Protein AF-D8M9J9-F1 (afdb_monomer_lite)

Secondary structure (DSSP, 8-state):
-----THHHHHHHHHHHHHHHHHHHHHHHHHHHHHHHHHHHS----------HHHHHHHHHHHHHHHHHHHHHHHHTPPPHHHHHHTTS--SSS-TTTHHHHHHHHHHHHHHHHHHHHHTPPPHHHHHHTTSS---S-TTTHHHHHHHHHHHHHHHHHHHHHTPPPHHHHHHTTSS--TTS-TTTHHHHHHHHHHHHHHHHHHHHHTPPPHHHHHHTTS---TTS-TTTHHHHHHHHHHHHHHHHHT-

Organism: Blastocystis hominis (NCBI:txid12968)

Structure (mmCIF, N/CA/C/O backbone):
data_AF-D8M9J9-F1
#
_entry.id   AF-D8M9J9-F1
#
loop_
_atom_site.group_PDB
_atom_site.id
_atom_site.type_symbol
_atom_site.label_atom_id
_atom_site.label_alt_id
_atom_site.label_comp_id
_atom_site.label_asym_id
_atom_site.label_entity_id
_atom_site.label_seq_id
_atom_site.pdbx_PDB_ins_code
_atom_site.Cartn_x
_atom_site.Cartn_y
_atom_site.Cartn_z
_atom_site.occupancy
_atom_site.B_iso_or_equiv
_atom_site.auth_seq_id
_atom_site.auth_comp_id
_atom_site.auth_asym_id
_atom_site.auth_atom_id
_atom_site.pdbx_PDB_model_num
ATOM 1 N N . MET A 1 1 ? 9.028 -85.905 39.771 1.00 36.47 1 MET A N 1
ATOM 2 C CA . MET A 1 1 ? 9.404 -85.020 38.663 1.00 36.47 1 MET A CA 1
ATOM 3 C C . MET A 1 1 ? 8.380 -83.889 38.509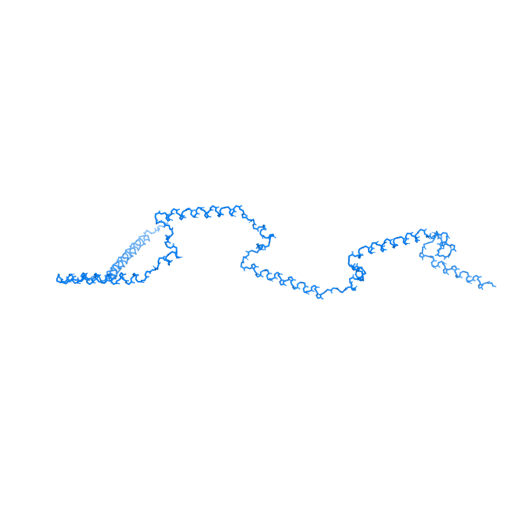 1.00 36.47 1 MET A C 1
ATOM 5 O O . MET A 1 1 ? 7.571 -83.942 37.601 1.00 36.47 1 MET A O 1
ATOM 9 N N . ASP A 1 2 ? 8.238 -82.842 39.316 1.00 43.06 2 ASP A N 1
ATOM 10 C CA . ASP A 1 2 ? 8.645 -82.482 40.672 1.00 43.06 2 ASP A CA 1
ATOM 11 C C . ASP A 1 2 ? 7.740 -81.316 41.102 1.00 43.06 2 ASP A C 1
ATOM 13 O O . ASP A 1 2 ? 7.752 -80.242 40.514 1.00 43.06 2 ASP A O 1
ATOM 17 N N . LEU A 1 3 ? 6.881 -81.575 42.088 1.00 43.88 3 LEU A N 1
ATOM 18 C CA . LEU A 1 3 ? 6.697 -80.783 43.311 1.00 43.88 3 LEU A CA 1
ATOM 19 C C . LEU A 1 3 ? 7.134 -79.297 43.271 1.00 43.88 3 LEU A C 1
ATOM 21 O O . LEU A 1 3 ? 8.091 -78.905 43.941 1.00 43.88 3 LEU A O 1
ATOM 25 N N . ILE A 1 4 ? 6.357 -78.427 42.614 1.00 45.34 4 ILE A N 1
ATOM 26 C CA . ILE A 1 4 ? 6.370 -76.991 42.938 1.00 45.34 4 ILE A CA 1
ATOM 27 C C . ILE A 1 4 ? 5.601 -76.808 44.250 1.00 45.34 4 ILE A C 1
ATOM 29 O O . ILE A 1 4 ? 4.387 -76.982 44.344 1.00 45.34 4 ILE A O 1
ATOM 33 N N . SER A 1 5 ? 6.369 -76.526 45.297 1.00 47.41 5 SER A N 1
ATOM 34 C CA . SER A 1 5 ? 5.946 -76.471 46.692 1.00 47.41 5 SER A CA 1
ATOM 35 C C . SER A 1 5 ? 4.876 -75.391 46.962 1.00 47.41 5 SER A C 1
ATOM 37 O O . SER A 1 5 ? 5.138 -74.211 46.730 1.00 47.41 5 SER A O 1
ATOM 39 N N . PRO A 1 6 ? 3.729 -75.717 47.595 1.00 52.16 6 PRO A N 1
ATOM 40 C CA . PRO A 1 6 ? 2.675 -74.753 47.956 1.00 52.16 6 PRO A CA 1
ATOM 41 C C . PRO A 1 6 ? 3.036 -73.818 49.132 1.00 52.16 6 PRO A C 1
ATOM 43 O O . PRO A 1 6 ? 2.177 -73.121 49.676 1.00 52.16 6 PRO A O 1
ATOM 46 N N . LYS A 1 7 ? 4.309 -73.779 49.550 1.00 51.69 7 LYS A N 1
ATOM 47 C CA . LYS A 1 7 ? 4.774 -72.963 50.683 1.00 51.69 7 LYS A CA 1
ATOM 48 C C . LYS A 1 7 ? 5.035 -71.494 50.325 1.00 51.69 7 LYS A C 1
ATOM 50 O O . LYS A 1 7 ? 5.070 -70.677 51.236 1.00 51.69 7 LYS A O 1
ATOM 55 N N . LEU A 1 8 ? 5.151 -71.139 49.040 1.00 49.62 8 LEU A N 1
ATOM 56 C CA . LEU A 1 8 ? 5.504 -69.770 48.624 1.00 49.62 8 LEU A CA 1
ATOM 57 C C . LEU A 1 8 ? 4.298 -68.839 48.381 1.00 49.62 8 LEU A C 1
ATOM 59 O O . LEU A 1 8 ? 4.449 -67.620 48.384 1.00 49.62 8 LEU A O 1
ATOM 63 N N . VAL A 1 9 ? 3.087 -69.386 48.214 1.00 53.12 9 VAL A N 1
ATOM 64 C CA . VAL A 1 9 ? 1.855 -68.583 48.047 1.00 53.12 9 VAL A CA 1
ATOM 65 C C . VAL A 1 9 ? 1.237 -68.221 49.403 1.00 53.12 9 VAL A C 1
ATOM 67 O O . VAL A 1 9 ? 0.720 -67.120 49.574 1.00 53.12 9 VAL A O 1
ATOM 70 N N . ARG A 1 10 ? 1.350 -69.104 50.408 1.00 50.38 10 ARG A N 1
ATOM 71 C CA . ARG A 1 10 ? 0.837 -68.832 51.763 1.00 50.38 10 ARG A CA 1
ATOM 72 C C . ARG A 1 10 ? 1.623 -67.743 52.489 1.00 50.38 10 ARG A C 1
ATOM 74 O O . ARG A 1 10 ? 0.995 -66.917 53.138 1.00 50.38 10 ARG A O 1
ATOM 81 N N . THR A 1 11 ? 2.951 -67.700 52.348 1.00 54.16 11 THR A N 1
ATOM 82 C CA . THR A 1 11 ? 3.775 -66.659 52.986 1.00 54.16 11 THR A CA 1
ATOM 83 C C . THR A 1 11 ? 3.512 -65.280 52.390 1.00 54.16 11 THR A C 1
ATOM 85 O O . THR A 1 11 ? 3.373 -64.326 53.148 1.00 54.16 11 THR A O 1
ATOM 88 N N . ASN A 1 12 ? 3.346 -65.176 51.065 1.00 51.78 12 ASN A N 1
ATOM 89 C CA . ASN A 1 12 ? 2.977 -63.924 50.402 1.00 51.78 12 ASN A CA 1
ATOM 90 C C . ASN A 1 12 ? 1.571 -63.453 50.793 1.00 51.78 12 ASN A C 1
ATOM 92 O O . ASN A 1 12 ? 1.395 -62.276 51.079 1.00 51.78 12 ASN A O 1
ATOM 96 N N . LEU A 1 13 ? 0.583 -64.350 50.901 1.00 52.44 13 LEU A N 1
ATOM 97 C CA . LEU A 1 13 ? -0.773 -63.968 51.312 1.00 52.44 13 LEU A CA 1
ATOM 98 C C . LEU A 1 13 ? -0.837 -63.512 52.782 1.00 52.44 13 LEU A C 1
ATOM 100 O O . LEU A 1 13 ? -1.541 -62.551 53.082 1.00 52.44 13 LEU A O 1
ATOM 104 N N . THR A 1 14 ? -0.053 -64.123 53.684 1.00 57.28 14 THR A N 1
ATOM 105 C CA . THR A 1 14 ? 0.088 -63.644 55.075 1.00 57.28 14 THR A CA 1
ATOM 106 C C . THR A 1 14 ? 0.884 -62.341 55.182 1.00 57.28 14 THR A C 1
ATOM 108 O O . THR A 1 14 ? 0.612 -61.523 56.058 1.00 57.28 14 THR A O 1
ATOM 111 N N . PHE A 1 15 ? 1.852 -62.109 54.286 1.00 57.84 15 PHE A N 1
ATOM 112 C CA . PHE A 1 15 ? 2.601 -60.848 54.234 1.00 57.84 15 PHE A CA 1
ATOM 113 C C . PHE A 1 15 ? 1.724 -59.709 53.709 1.00 57.84 15 PHE A C 1
ATOM 115 O O . PHE A 1 15 ? 1.723 -58.620 54.276 1.00 57.84 15 PHE A O 1
ATOM 122 N N . ILE A 1 16 ? 0.916 -59.982 52.680 1.00 60.56 16 ILE A N 1
ATOM 123 C CA . ILE A 1 16 ? -0.070 -59.048 52.131 1.00 60.56 16 ILE A CA 1
ATOM 124 C C . ILE A 1 16 ? -1.155 -58.755 53.175 1.00 60.56 16 ILE A C 1
ATOM 126 O O . ILE A 1 16 ? -1.497 -57.592 53.368 1.00 60.56 16 ILE A O 1
ATOM 130 N N . SER A 1 17 ? -1.645 -59.755 53.919 1.00 64.75 17 SER A N 1
ATOM 131 C CA . SER A 1 17 ? -2.638 -59.524 54.978 1.00 64.75 17 SER A CA 1
ATOM 132 C C . SER A 1 17 ? -2.069 -58.737 56.160 1.00 64.75 17 SER A C 1
ATOM 134 O O . SER A 1 17 ? -2.749 -57.866 56.693 1.00 64.75 17 SER A O 1
ATOM 136 N N . SER A 1 18 ? -0.820 -59.003 56.562 1.00 67.56 18 SER A N 1
ATOM 137 C CA . SER A 1 18 ? -0.148 -58.253 57.632 1.00 67.56 18 SER A CA 1
ATOM 138 C C . SER A 1 18 ? 0.206 -56.829 57.201 1.00 67.56 18 SER A C 1
ATOM 140 O O . SER A 1 18 ? 0.118 -55.909 58.010 1.00 67.56 18 SER A O 1
ATOM 142 N N . SER A 1 19 ? 0.582 -56.630 55.935 1.00 71.00 19 SER A N 1
ATOM 143 C CA . SER A 1 19 ? 0.838 -55.309 55.353 1.00 71.00 19 SER A CA 1
ATOM 144 C C . SER A 1 19 ? -0.451 -54.497 55.238 1.00 71.00 19 SER A C 1
ATOM 146 O O . SER A 1 19 ? -0.468 -53.337 55.635 1.00 71.00 19 SER A O 1
ATOM 148 N N . LEU A 1 20 ? -1.556 -55.117 54.811 1.00 72.50 20 LEU A N 1
ATOM 149 C CA . LEU A 1 20 ? -2.877 -54.487 54.804 1.00 72.50 20 LEU A CA 1
ATOM 150 C C . LEU A 1 20 ? -3.331 -54.120 56.218 1.00 72.50 20 LEU A C 1
ATOM 152 O O . LEU A 1 20 ? -3.768 -52.996 56.425 1.00 72.50 20 LEU A O 1
ATOM 156 N N . LEU A 1 21 ? -3.167 -55.005 57.207 1.00 74.06 21 LEU A N 1
ATOM 157 C CA . LEU A 1 21 ? -3.461 -54.694 58.612 1.00 74.06 21 LEU A CA 1
ATOM 158 C C . LEU A 1 21 ? -2.610 -53.536 59.144 1.00 74.06 21 LEU A C 1
ATOM 160 O O . LEU A 1 21 ? -3.130 -52.682 59.855 1.00 74.06 21 LEU A O 1
ATOM 164 N N . PHE A 1 22 ? -1.330 -53.469 58.774 1.00 77.06 22 PHE A N 1
ATOM 165 C CA . PHE A 1 22 ? -0.460 -52.355 59.147 1.00 77.06 22 PHE A CA 1
ATOM 166 C C . PHE A 1 22 ? -0.879 -51.047 58.470 1.00 77.06 22 PHE A C 1
ATOM 168 O O . PHE A 1 22 ? -0.893 -50.010 59.120 1.00 77.06 22 PHE A O 1
ATOM 175 N N . ILE A 1 23 ? -1.281 -51.088 57.197 1.00 76.44 23 ILE A N 1
ATOM 176 C CA . ILE A 1 23 ? -1.813 -49.929 56.468 1.00 76.44 23 ILE A CA 1
ATOM 177 C C . ILE A 1 23 ? -3.135 -49.467 57.085 1.00 76.44 23 ILE A C 1
ATOM 179 O O . ILE A 1 23 ? -3.303 -48.273 57.301 1.00 76.44 23 ILE A O 1
ATOM 183 N N . PHE A 1 24 ? -4.036 -50.385 57.442 1.00 78.44 24 PHE A N 1
ATOM 184 C CA . PHE A 1 24 ? -5.275 -50.068 58.156 1.00 78.44 24 PHE A CA 1
ATOM 185 C C . PHE A 1 24 ? -5.001 -49.477 59.538 1.00 78.44 24 PHE A C 1
ATOM 187 O O . PHE A 1 24 ? -5.639 -48.500 59.916 1.00 78.44 24 PHE A O 1
ATOM 194 N N . TYR A 1 25 ? -4.027 -50.013 60.273 1.00 77.94 25 TYR A N 1
ATOM 195 C CA . TYR A 1 25 ? -3.612 -49.454 61.556 1.00 77.94 25 TYR A CA 1
ATOM 196 C C . TYR A 1 25 ? -2.998 -48.061 61.382 1.00 77.94 25 TYR A C 1
ATOM 198 O O . TYR A 1 25 ? -3.325 -47.147 62.135 1.00 77.94 25 TYR A O 1
ATOM 206 N N . LEU A 1 26 ? -2.163 -47.855 60.360 1.00 79.31 26 LEU A N 1
ATOM 207 C CA . LEU A 1 26 ? -1.570 -46.557 60.047 1.00 79.31 26 LEU A CA 1
ATOM 208 C C . LEU A 1 26 ? -2.645 -45.541 59.638 1.00 79.31 26 LEU A C 1
ATOM 210 O O . LEU A 1 26 ? -2.643 -44.436 60.167 1.00 79.31 26 LEU A O 1
ATOM 214 N N . LEU A 1 27 ? -3.592 -45.925 58.778 1.00 77.00 27 LEU A N 1
ATOM 215 C CA . LEU A 1 27 ? -4.757 -45.121 58.388 1.00 77.00 27 LEU A CA 1
ATOM 216 C C . LEU A 1 27 ? -5.610 -44.760 59.599 1.00 77.00 27 LEU A C 1
ATOM 218 O O . LEU A 1 27 ? -5.916 -43.592 59.789 1.00 77.00 27 LEU A O 1
ATOM 222 N N . TYR A 1 28 ? -5.905 -45.727 60.467 1.00 79.25 28 TYR A N 1
ATOM 223 C CA . TYR A 1 28 ? -6.643 -45.486 61.703 1.00 79.25 28 TYR A CA 1
ATOM 224 C C . TYR A 1 28 ? -5.895 -44.525 62.634 1.00 79.25 28 TYR A C 1
ATOM 226 O O . TYR A 1 28 ? -6.486 -43.625 63.223 1.00 79.25 28 TYR A O 1
ATOM 234 N N . THR A 1 29 ? -4.573 -44.664 62.739 1.00 80.69 29 THR A N 1
ATOM 235 C CA . THR A 1 29 ? -3.744 -43.777 63.568 1.00 80.69 29 THR A CA 1
ATOM 236 C C . THR A 1 29 ? -3.651 -42.371 62.968 1.00 80.69 29 THR A C 1
ATOM 238 O O . THR A 1 29 ? -3.596 -41.385 63.704 1.00 80.69 29 THR A O 1
ATOM 241 N N . VAL A 1 30 ? -3.635 -42.260 61.638 1.00 78.88 30 VAL A N 1
ATOM 242 C CA . VAL A 1 30 ? -3.676 -40.982 60.922 1.00 78.88 30 VAL A CA 1
ATOM 243 C C . VAL A 1 30 ? -5.044 -40.333 61.084 1.00 78.88 30 VAL A C 1
ATOM 245 O O . VAL A 1 30 ? -5.078 -39.168 61.453 1.00 78.88 30 VAL A O 1
ATOM 248 N N . GLU A 1 31 ? -6.150 -41.062 60.937 1.00 79.31 31 GLU A N 1
ATOM 249 C CA . GLU A 1 31 ? -7.495 -40.542 61.214 1.00 79.31 31 GLU A CA 1
ATOM 250 C C . GLU A 1 31 ? -7.641 -40.084 62.663 1.00 79.31 31 GLU A C 1
ATOM 252 O O . GLU A 1 31 ? -8.130 -38.989 62.909 1.00 79.31 31 GLU A O 1
ATOM 257 N N . GLN A 1 32 ? -7.133 -40.851 63.630 1.00 80.19 32 GLN A N 1
ATOM 258 C CA . GLN A 1 32 ? -7.097 -40.448 65.039 1.00 80.19 32 GLN A CA 1
ATOM 259 C C . GLN A 1 32 ? -6.326 -39.133 65.238 1.00 80.19 32 GLN A C 1
ATOM 261 O O . GLN A 1 32 ? -6.735 -38.273 66.019 1.00 80.19 32 GLN A O 1
ATOM 266 N N . ARG A 1 33 ? -5.208 -38.944 64.525 1.00 80.06 33 ARG A N 1
ATOM 267 C CA . ARG A 1 33 ? -4.412 -37.706 64.581 1.00 80.06 33 ARG A CA 1
ATOM 268 C C . ARG A 1 33 ? -5.077 -36.546 63.848 1.00 80.06 33 ARG A C 1
ATOM 270 O O . ARG A 1 33 ? -5.009 -35.432 64.354 1.00 80.06 33 ARG A O 1
ATOM 277 N N . VAL A 1 34 ? -5.718 -36.794 62.709 1.00 79.69 34 VAL A N 1
ATOM 278 C CA . VAL A 1 34 ? -6.483 -35.798 61.949 1.00 79.69 34 VAL A CA 1
ATOM 279 C C . VAL A 1 34 ? -7.691 -35.354 62.761 1.00 79.69 34 VAL A C 1
ATOM 281 O O . VAL A 1 34 ? -7.837 -34.162 62.970 1.00 79.69 34 VAL A O 1
ATOM 284 N N . ALA A 1 35 ? -8.455 -36.269 63.358 1.00 76.06 35 ALA A N 1
ATOM 285 C CA . ALA A 1 35 ? -9.557 -35.939 64.261 1.00 76.06 35 ALA A CA 1
ATOM 286 C C . ALA A 1 35 ? -9.079 -35.128 65.478 1.00 76.06 35 ALA A C 1
ATOM 288 O O . ALA A 1 35 ? -9.727 -34.167 65.894 1.00 76.06 35 ALA A O 1
ATOM 289 N N . LYS A 1 36 ? -7.905 -35.461 66.033 1.00 77.25 36 LYS A N 1
ATOM 290 C CA . LYS A 1 36 ? -7.302 -34.699 67.135 1.00 77.25 36 LYS A CA 1
ATOM 291 C C . LYS A 1 36 ? -6.841 -33.305 66.694 1.00 77.25 36 LYS A C 1
ATOM 293 O O . LYS A 1 36 ? -7.046 -32.342 67.433 1.00 77.25 36 LYS A O 1
ATOM 298 N N . LEU A 1 37 ? -6.280 -33.168 65.494 1.00 71.50 37 LEU A N 1
ATOM 299 C CA . LEU A 1 37 ? -5.906 -31.877 64.906 1.00 71.50 37 LEU A CA 1
ATOM 300 C C . LEU A 1 37 ? -7.135 -31.038 64.536 1.00 71.50 37 LEU A C 1
ATOM 302 O O . LEU A 1 37 ? -7.166 -29.863 64.875 1.00 71.50 37 LEU A O 1
ATOM 306 N N . GLU A 1 38 ? -8.174 -31.627 63.948 1.00 70.38 38 GLU A N 1
ATOM 307 C CA . GLU A 1 38 ? -9.456 -30.973 63.660 1.00 70.38 38 GLU A CA 1
ATOM 308 C C . GLU A 1 38 ? -10.153 -30.514 64.942 1.00 70.38 38 GLU A C 1
ATOM 310 O O . GLU A 1 38 ? -10.684 -29.408 64.988 1.00 70.38 38 GLU A O 1
ATOM 315 N N . SER A 1 39 ? -10.086 -31.298 66.025 1.00 67.19 39 SER A N 1
ATOM 316 C CA . SER A 1 39 ? -10.580 -30.856 67.336 1.00 67.19 39 SER A CA 1
ATOM 317 C C . SER A 1 39 ? -9.773 -29.692 67.923 1.00 67.19 39 SER A C 1
ATOM 319 O O . SER A 1 39 ? -10.326 -28.894 68.670 1.00 67.19 39 SER A O 1
ATOM 321 N N . SER A 1 40 ? -8.493 -29.572 67.552 1.00 66.25 40 SER A N 1
ATOM 322 C CA . SER A 1 40 ? -7.596 -28.501 68.011 1.00 66.25 40 SER A CA 1
ATOM 323 C C . SER A 1 40 ? -7.657 -27.248 67.125 1.00 66.25 40 SER A C 1
ATOM 325 O O . SER A 1 40 ? -7.264 -26.175 67.569 1.00 66.25 40 SER A O 1
ATOM 327 N N . LEU A 1 41 ? -8.123 -27.381 65.875 1.00 57.72 41 LEU A N 1
ATOM 328 C CA . LEU A 1 41 ? -8.299 -26.289 64.909 1.00 57.72 41 LEU A CA 1
ATOM 329 C C . LEU A 1 41 ? -9.734 -25.769 64.825 1.00 57.72 41 LEU A C 1
ATOM 331 O O . LEU A 1 41 ? -9.961 -24.763 64.149 1.00 57.72 41 LEU A O 1
ATOM 335 N N . LYS A 1 42 ? -10.704 -26.415 65.488 1.00 58.50 42 LYS A N 1
ATOM 336 C CA . LYS A 1 42 ? -12.001 -25.775 65.701 1.00 58.50 42 LYS A CA 1
ATOM 337 C C . LYS A 1 42 ? -11.721 -24.451 66.411 1.00 58.50 42 LYS A C 1
ATOM 339 O O . LYS A 1 42 ? -11.096 -24.485 67.473 1.00 58.50 42 LYS A O 1
ATOM 344 N N . PRO A 1 43 ? -12.120 -23.301 65.833 1.00 54.75 43 PRO A N 1
ATOM 345 C CA . PRO A 1 43 ? -12.021 -22.044 66.548 1.00 54.75 43 PRO A CA 1
ATOM 346 C C . PRO A 1 43 ? -12.732 -22.272 67.873 1.00 54.75 43 PRO A C 1
ATOM 348 O O . PRO A 1 43 ? -13.864 -22.753 67.868 1.00 54.75 43 PRO A O 1
ATOM 351 N N . GLU A 1 44 ? -12.028 -22.035 68.979 1.00 49.78 44 GLU A N 1
ATOM 352 C CA . GLU A 1 44 ? -12.608 -22.036 70.312 1.00 49.78 44 GLU A CA 1
ATOM 353 C C . GLU A 1 44 ? -13.866 -21.176 70.219 1.00 49.78 44 GLU A C 1
ATOM 355 O O . GLU A 1 44 ? -13.796 -19.954 70.045 1.00 49.78 44 GLU A O 1
ATOM 360 N N . GLU A 1 45 ? -15.017 -21.844 70.174 1.00 53.81 45 GLU A N 1
ATOM 361 C CA . GLU A 1 45 ? -16.312 -21.209 70.074 1.00 53.81 45 GLU A CA 1
ATOM 362 C C . GLU A 1 45 ? -16.482 -20.560 71.437 1.00 53.81 45 GLU A C 1
ATOM 364 O O . GLU A 1 45 ? -16.911 -21.197 72.399 1.00 53.81 45 GLU A O 1
ATOM 369 N N . ARG A 1 46 ? -15.968 -19.325 71.551 1.00 50.69 46 ARG A N 1
ATOM 370 C CA . ARG A 1 46 ? -16.069 -18.523 72.762 1.00 50.69 46 ARG A CA 1
ATOM 371 C C . ARG A 1 46 ? -17.527 -18.637 73.180 1.00 50.69 46 ARG A C 1
ATOM 373 O O . ARG A 1 46 ? -18.377 -18.246 72.374 1.00 50.69 46 ARG A O 1
ATOM 380 N N . PRO A 1 47 ? -17.827 -19.196 74.368 1.00 56.44 47 PRO A N 1
ATOM 381 C CA . PRO A 1 47 ? -19.201 -19.270 74.822 1.00 56.44 47 PRO A CA 1
ATOM 382 C C . PRO A 1 47 ? -19.752 -17.857 74.695 1.00 56.44 47 PRO A C 1
ATOM 384 O O . PRO A 1 47 ? -19.112 -16.914 75.181 1.00 56.44 47 PRO A O 1
ATOM 387 N N . ALA A 1 48 ? -20.855 -17.708 73.947 1.00 57.97 48 ALA A N 1
ATOM 388 C CA . ALA A 1 48 ? -21.518 -16.420 73.789 1.00 57.97 48 ALA A CA 1
ATOM 389 C C . ALA A 1 48 ? -21.558 -15.787 75.179 1.00 57.97 48 ALA A C 1
ATOM 391 O O . ALA A 1 48 ? -21.903 -16.508 76.125 1.00 57.97 48 ALA A O 1
ATOM 392 N N . PRO A 1 49 ? -21.092 -14.532 75.336 1.00 62.72 49 PRO A N 1
ATOM 393 C CA . PRO A 1 49 ? -20.883 -13.958 76.653 1.00 62.72 49 PRO A CA 1
ATOM 394 C C . PRO A 1 49 ? -22.156 -14.217 77.446 1.00 62.72 49 PRO A C 1
ATOM 396 O O . PRO A 1 49 ? -23.241 -13.847 76.998 1.00 62.72 49 PRO A O 1
ATOM 399 N N . VAL A 1 50 ? -22.045 -14.964 78.549 1.00 69.44 50 VAL A N 1
ATOM 400 C CA . VAL A 1 50 ? -23.192 -15.258 79.408 1.00 69.44 50 VAL A CA 1
ATOM 401 C C . VAL A 1 50 ? -23.492 -13.946 80.113 1.00 69.44 50 VAL A C 1
ATOM 403 O O . VAL A 1 50 ? -23.000 -13.652 81.201 1.00 69.44 50 VAL A O 1
ATOM 406 N N . ILE A 1 51 ? -24.191 -13.079 79.388 1.00 70.19 51 ILE A N 1
ATOM 407 C CA . ILE A 1 51 ? -24.550 -11.748 79.822 1.00 70.19 51 ILE A CA 1
ATOM 408 C C . ILE A 1 51 ? -25.556 -11.967 80.944 1.00 70.19 51 ILE A C 1
ATOM 410 O O . ILE A 1 51 ? -26.602 -12.584 80.741 1.00 70.19 51 ILE A O 1
ATOM 414 N N . ALA A 1 52 ? -25.224 -11.499 82.147 1.00 79.38 52 ALA A N 1
ATOM 415 C CA . ALA A 1 52 ? -26.146 -11.557 83.271 1.00 79.38 52 ALA A CA 1
ATOM 416 C C . ALA A 1 52 ? -27.508 -10.963 82.849 1.00 79.38 52 ALA A C 1
ATOM 418 O O . ALA A 1 52 ? -27.512 -9.960 82.132 1.00 79.38 52 ALA A O 1
ATOM 419 N N . PRO A 1 53 ? -28.658 -11.498 83.300 1.00 78.81 53 PRO A N 1
ATOM 420 C CA . PRO A 1 53 ? -29.978 -11.011 82.879 1.00 78.81 53 PRO A CA 1
ATOM 421 C C . PRO A 1 53 ? -30.167 -9.488 83.020 1.00 78.81 53 PRO A C 1
ATOM 423 O O . PRO A 1 53 ? -30.818 -8.858 82.195 1.00 78.81 53 PRO A O 1
ATOM 426 N N . ALA A 1 54 ? -29.517 -8.867 84.012 1.00 81.31 54 ALA A N 1
ATOM 427 C CA . ALA A 1 54 ? -29.517 -7.415 84.220 1.00 81.31 54 ALA A CA 1
ATOM 428 C C . ALA A 1 54 ? -28.738 -6.604 83.154 1.00 81.31 54 ALA A C 1
ATOM 430 O O . ALA A 1 54 ? -28.953 -5.402 83.008 1.00 81.31 54 ALA A O 1
ATOM 431 N N . LEU A 1 55 ? -27.822 -7.239 82.419 1.00 83.31 55 LEU A N 1
ATOM 432 C CA . LEU A 1 55 ? -26.973 -6.638 81.384 1.00 83.31 55 LEU A CA 1
ATOM 433 C C . LEU A 1 55 ? -27.429 -6.985 79.960 1.00 83.31 55 LEU A C 1
ATOM 435 O O . LEU A 1 55 ? -26.939 -6.376 79.013 1.00 83.31 55 LEU A O 1
ATOM 439 N N . GLN A 1 56 ? -28.369 -7.921 79.798 1.00 85.56 56 GLN A N 1
ATOM 440 C CA . GLN A 1 56 ? -28.827 -8.398 78.489 1.00 85.56 56 GLN A CA 1
ATOM 441 C C . GLN A 1 56 ? -29.429 -7.272 77.642 1.00 85.56 56 GLN A C 1
ATOM 443 O O . GLN A 1 56 ? -29.127 -7.166 76.457 1.00 85.56 56 GLN A O 1
ATOM 448 N N . ALA A 1 57 ? -30.207 -6.382 78.266 1.00 85.38 57 ALA A N 1
ATOM 449 C CA . ALA A 1 57 ? -30.754 -5.201 77.601 1.00 85.38 57 ALA A CA 1
ATOM 450 C C . ALA A 1 57 ? -29.642 -4.261 77.099 1.00 85.38 57 ALA A C 1
ATOM 452 O O . ALA A 1 57 ? -29.611 -3.919 75.923 1.00 85.38 57 ALA A O 1
ATOM 453 N N . LYS A 1 58 ? -28.662 -3.937 77.955 1.00 89.19 58 LYS A N 1
ATOM 454 C CA . LYS A 1 58 ? -27.526 -3.075 77.584 1.00 89.19 58 LYS A CA 1
ATOM 455 C C . LYS A 1 58 ? -26.633 -3.692 76.508 1.00 89.19 58 LYS A C 1
ATOM 457 O O . LYS A 1 58 ? -26.114 -2.971 75.665 1.00 89.19 58 LYS A O 1
ATOM 462 N N . ALA A 1 59 ? -26.442 -5.009 76.535 1.00 87.56 59 ALA A N 1
ATOM 463 C CA . ALA A 1 59 ? -25.693 -5.718 75.504 1.00 87.56 59 ALA A CA 1
ATOM 464 C C . ALA A 1 59 ? -26.414 -5.664 74.149 1.00 87.56 59 ALA A C 1
ATOM 466 O O . ALA A 1 59 ? -25.775 -5.404 73.135 1.00 87.56 59 ALA A O 1
ATOM 467 N N . HIS A 1 60 ? -27.739 -5.830 74.138 1.00 89.75 60 HIS A N 1
ATOM 468 C CA . HIS A 1 60 ? -28.548 -5.690 72.928 1.00 89.75 60 HIS A CA 1
ATOM 469 C C . HIS A 1 60 ? -28.568 -4.241 72.406 1.00 89.75 60 HIS A C 1
ATOM 471 O O . HIS A 1 60 ? -28.555 -4.015 71.196 1.00 89.75 60 HIS A O 1
ATOM 477 N N . ASP A 1 61 ? -28.565 -3.247 73.297 1.00 91.56 61 ASP A N 1
ATOM 478 C CA . ASP A 1 61 ? -28.469 -1.833 72.916 1.00 91.56 61 ASP A CA 1
ATOM 479 C C . ASP A 1 61 ? -27.104 -1.504 72.302 1.00 91.56 61 ASP A C 1
ATOM 481 O O . ASP A 1 61 ? -27.038 -0.854 71.261 1.00 91.56 61 ASP A O 1
ATOM 485 N N . LEU A 1 62 ? -26.016 -2.016 72.886 1.00 92.62 62 LEU A N 1
ATOM 486 C CA . LEU A 1 62 ? -24.675 -1.871 72.323 1.00 92.62 62 LEU A CA 1
ATOM 487 C C . LEU A 1 62 ? -24.564 -2.565 70.962 1.00 92.62 62 LEU A C 1
ATOM 489 O O . LEU A 1 62 ? -24.034 -1.985 70.023 1.00 92.62 62 LEU A O 1
ATOM 493 N N . GLU A 1 63 ? -25.094 -3.780 70.829 1.00 92.00 63 GLU A N 1
ATOM 494 C CA . GLU A 1 63 ? -25.121 -4.498 69.553 1.00 92.00 63 GLU A CA 1
ATOM 495 C C . GLU A 1 63 ? -25.911 -3.723 68.488 1.00 92.00 63 GLU A C 1
ATOM 497 O O . GLU A 1 63 ? -25.498 -3.655 67.328 1.00 92.00 63 GLU A O 1
ATOM 502 N N . ARG A 1 64 ? -27.032 -3.103 68.873 1.00 94.69 64 ARG A N 1
ATOM 503 C CA . ARG A 1 64 ? -27.822 -2.243 67.986 1.00 94.69 64 ARG A CA 1
ATOM 504 C C . ARG A 1 64 ? -27.020 -1.025 67.533 1.00 94.69 64 ARG A C 1
ATOM 506 O O . ARG A 1 64 ? -27.026 -0.740 66.338 1.00 94.69 64 ARG A O 1
ATOM 513 N N . GLU A 1 65 ? -26.340 -0.332 68.445 1.00 94.50 65 GLU A N 1
ATOM 514 C CA . GLU A 1 65 ? -25.501 0.820 68.088 1.00 94.50 65 GLU A CA 1
ATOM 515 C C . GLU A 1 65 ? -24.311 0.396 67.219 1.00 94.50 65 GLU A C 1
ATOM 517 O O . GLU A 1 65 ? -24.083 0.998 66.178 1.00 94.50 65 GLU A O 1
ATOM 522 N N . MET A 1 66 ? -23.649 -0.724 67.520 1.00 93.69 66 MET A N 1
ATOM 523 C CA . MET A 1 66 ? -22.578 -1.260 66.670 1.00 93.69 66 MET A CA 1
ATOM 524 C C . MET A 1 66 ? -23.063 -1.591 65.250 1.00 93.69 66 MET A C 1
ATOM 526 O O . MET A 1 66 ? -22.380 -1.292 64.271 1.00 93.69 66 MET A O 1
ATOM 530 N N . LYS A 1 67 ? -24.252 -2.192 65.108 1.00 95.75 67 LYS A N 1
ATOM 531 C CA . LYS A 1 67 ? -24.859 -2.455 63.791 1.00 95.75 67 LYS A CA 1
ATOM 532 C C . LYS A 1 67 ? -25.218 -1.159 63.070 1.00 95.75 67 LYS A C 1
ATOM 534 O O . LYS A 1 67 ? -25.029 -1.067 61.861 1.00 95.75 67 LYS A O 1
ATOM 539 N N . LYS A 1 68 ? -25.718 -0.163 63.797 1.00 96.44 68 LYS A N 1
ATOM 540 C CA . LYS A 1 68 ? -26.058 1.153 63.252 1.00 96.44 68 LYS A CA 1
ATOM 541 C C . LYS A 1 68 ? -24.816 1.886 62.749 1.00 96.44 68 LYS A C 1
ATOM 543 O O . LYS A 1 68 ? -24.844 2.375 61.623 1.00 96.44 68 LYS A O 1
ATOM 548 N N . ASP A 1 69 ? -23.731 1.878 63.515 1.00 95.88 69 ASP A N 1
ATOM 549 C CA . ASP A 1 69 ? -22.449 2.466 63.120 1.00 95.88 69 ASP A CA 1
ATOM 550 C C . ASP A 1 69 ? -21.862 1.749 61.898 1.00 95.88 69 ASP A C 1
ATOM 552 O O . ASP A 1 69 ? -21.398 2.395 60.958 1.00 95.88 69 ASP A O 1
ATOM 556 N N . SER A 1 70 ? -21.954 0.415 61.854 1.00 95.62 70 SER A N 1
ATOM 557 C CA . SER A 1 70 ? -21.518 -0.381 60.699 1.00 95.62 70 SER A CA 1
ATOM 558 C C . SER A 1 70 ? -22.301 -0.030 59.433 1.00 95.62 70 SER A C 1
ATOM 560 O O . SER A 1 70 ? -21.705 0.209 58.385 1.00 95.62 70 SER A O 1
ATOM 562 N N . VAL A 1 71 ? -23.633 0.034 59.523 1.00 95.88 71 VAL A N 1
ATOM 563 C CA . VAL A 1 71 ? -24.486 0.412 58.388 1.00 95.88 71 VAL A CA 1
ATOM 564 C C . VAL A 1 71 ? -24.196 1.849 57.958 1.00 95.88 71 VAL A C 1
ATOM 566 O O . VAL A 1 71 ? -24.116 2.115 56.763 1.00 95.88 71 VAL A O 1
ATOM 569 N N . HIS A 1 72 ? -23.989 2.773 58.899 1.00 95.56 72 HIS A N 1
ATOM 570 C CA . HIS A 1 72 ? -23.637 4.156 58.578 1.00 95.56 72 HIS A CA 1
ATOM 571 C C . HIS A 1 72 ? -22.319 4.233 57.797 1.00 95.56 72 HIS A C 1
ATOM 573 O O . HIS A 1 72 ? -22.266 4.855 56.737 1.00 95.56 72 HIS A O 1
ATOM 579 N N . ALA A 1 73 ? -21.283 3.528 58.259 1.00 94.94 73 ALA A N 1
ATOM 580 C CA . ALA A 1 73 ? -19.984 3.477 57.593 1.00 94.94 73 ALA A CA 1
ATOM 581 C C . ALA A 1 73 ? -20.047 2.852 56.184 1.00 94.94 73 ALA A C 1
ATOM 583 O O . ALA A 1 73 ? -19.301 3.258 55.292 1.00 94.94 73 ALA A O 1
ATOM 584 N N . GLU A 1 74 ? -20.920 1.865 55.958 1.00 94.69 74 GLU A N 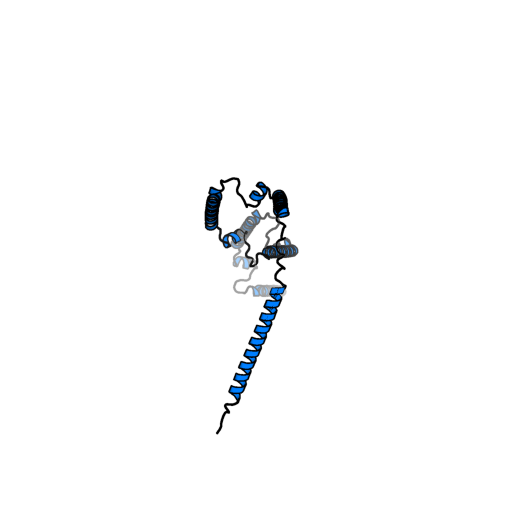1
ATOM 585 C CA . GLU A 1 74 ? -21.147 1.286 54.625 1.00 94.69 74 GLU A CA 1
ATOM 586 C C . GLU A 1 74 ? -21.949 2.217 53.709 1.00 94.69 74 GLU A C 1
ATOM 588 O O . GLU A 1 74 ? -21.641 2.331 52.521 1.00 94.69 74 GLU A O 1
ATOM 593 N N . LEU A 1 75 ? -22.943 2.923 54.251 1.00 93.06 75 LEU A N 1
ATOM 594 C CA . LEU A 1 75 ? -23.734 3.895 53.498 1.00 93.06 75 LEU A CA 1
ATOM 595 C C . LEU A 1 75 ? -22.910 5.111 53.070 1.00 93.06 75 LEU A C 1
ATOM 597 O O . LEU A 1 75 ? -23.165 5.643 51.994 1.00 93.06 75 LEU A O 1
ATOM 601 N N . GLU A 1 76 ? -21.911 5.523 53.851 1.00 92.88 76 GLU A N 1
ATOM 602 C CA . GLU A 1 76 ? -20.957 6.569 53.450 1.00 92.88 76 GLU A CA 1
ATOM 603 C C . GLU A 1 76 ? -20.077 6.143 52.269 1.00 92.88 76 GLU A C 1
ATOM 605 O O . GLU A 1 76 ? -19.687 6.974 51.452 1.00 92.88 76 GLU A O 1
ATOM 610 N N . LYS A 1 77 ? -19.785 4.843 52.147 1.00 93.56 77 LYS A N 1
ATOM 611 C CA . LYS A 1 77 ? -18.951 4.276 51.074 1.00 93.56 77 LYS A CA 1
ATOM 612 C C . LYS A 1 77 ? -19.747 3.843 49.844 1.00 93.56 77 LYS A C 1
ATOM 614 O O . LYS A 1 77 ? -19.163 3.303 48.902 1.00 93.56 77 LYS A O 1
ATOM 619 N N . ARG A 1 78 ? -21.072 4.007 49.843 1.00 91.75 78 ARG A N 1
ATOM 620 C CA . ARG A 1 78 ? -21.900 3.578 48.713 1.00 91.75 78 ARG A CA 1
ATOM 621 C C . ARG A 1 78 ? -21.620 4.457 47.494 1.00 91.75 78 ARG A C 1
ATOM 623 O O . ARG A 1 78 ? -21.494 5.672 47.605 1.00 91.75 78 ARG A O 1
ATOM 630 N N . HIS A 1 79 ? -21.573 3.828 46.328 1.00 92.12 79 HIS A N 1
ATOM 631 C CA . HIS A 1 79 ? -21.446 4.536 45.058 1.00 92.12 79 HIS A CA 1
ATOM 632 C C . HIS A 1 79 ? -22.674 5.409 44.797 1.00 92.12 79 HIS A C 1
ATOM 634 O O . HIS A 1 79 ? -23.789 5.059 45.211 1.00 92.12 79 HIS A O 1
ATOM 640 N N . SER A 1 80 ? -22.481 6.515 44.077 1.00 92.88 80 SER A N 1
ATOM 641 C CA . SER A 1 80 ? -23.621 7.306 43.615 1.00 92.88 80 SER A CA 1
ATOM 642 C C . SER A 1 80 ? -24.446 6.521 42.588 1.00 92.88 80 SER A C 1
ATOM 644 O O . SER A 1 80 ? -23.994 5.537 41.992 1.00 92.88 80 SER A O 1
ATOM 646 N N . VAL A 1 81 ? -25.689 6.947 42.382 1.00 89.88 81 VAL A N 1
ATOM 647 C CA . VAL A 1 81 ? -26.588 6.327 41.399 1.00 89.88 81 VAL A CA 1
ATOM 648 C C . VAL A 1 81 ? -26.019 6.506 39.987 1.00 89.88 81 VAL A C 1
ATOM 650 O O . VAL A 1 81 ? -25.988 5.554 39.209 1.00 89.88 81 VAL A O 1
ATOM 653 N N . GLU A 1 82 ? -25.471 7.682 39.691 1.00 90.62 82 GLU A N 1
ATOM 654 C CA . GLU A 1 82 ? -24.828 8.014 38.416 1.00 90.62 82 GLU A CA 1
ATOM 655 C C . GLU A 1 82 ? -23.576 7.160 38.168 1.00 90.62 82 GLU A C 1
ATOM 657 O O . GLU A 1 82 ? -23.338 6.702 37.048 1.00 90.62 82 GLU A O 1
ATOM 662 N N . GLU A 1 83 ? -22.783 6.889 39.209 1.00 91.75 83 GLU A N 1
ATOM 663 C CA . GLU A 1 83 ? -21.630 5.990 39.119 1.00 91.75 83 GLU A CA 1
ATOM 664 C C . GLU A 1 83 ? -22.056 4.545 38.847 1.00 91.75 83 GLU A C 1
ATOM 666 O O . GLU A 1 83 ? -21.421 3.850 38.050 1.00 91.75 83 GLU A O 1
ATOM 671 N N . MET A 1 84 ? -23.131 4.076 39.486 1.00 89.44 84 MET A N 1
ATOM 672 C CA . MET A 1 84 ? -23.667 2.737 39.236 1.00 89.44 84 MET A CA 1
ATOM 673 C C . MET A 1 84 ? -24.242 2.598 37.822 1.00 89.44 84 MET A C 1
ATOM 675 O O . MET A 1 84 ? -24.087 1.539 37.212 1.00 89.44 84 MET A O 1
ATOM 679 N N . GLU A 1 85 ? -24.866 3.646 37.284 1.00 89.19 85 GLU A N 1
ATOM 680 C CA . GLU A 1 85 ? -25.347 3.684 35.898 1.00 89.19 85 GLU A CA 1
ATOM 681 C C . GLU A 1 85 ? -24.190 3.712 34.895 1.00 89.19 85 GLU A C 1
ATOM 683 O O . GLU A 1 85 ? -24.170 2.918 33.956 1.00 89.19 85 GLU A O 1
ATOM 688 N N . SER A 1 86 ? -23.166 4.530 35.146 1.00 90.19 86 SER A N 1
ATOM 689 C CA . SER A 1 86 ? -21.960 4.599 34.307 1.00 90.19 86 SER A CA 1
ATOM 690 C C . SER A 1 86 ? -21.213 3.264 34.255 1.00 90.19 86 SER A C 1
ATOM 692 O O . SER A 1 86 ? -20.674 2.879 33.219 1.00 90.19 86 SER A O 1
ATOM 694 N N . LYS A 1 87 ? -21.209 2.520 35.368 1.00 91.44 87 LYS A N 1
ATOM 695 C CA . LYS A 1 87 ? -20.655 1.160 35.447 1.00 91.44 87 LYS A CA 1
ATOM 696 C C . LYS A 1 87 ? -21.596 0.087 34.873 1.00 91.44 87 LYS A C 1
ATOM 698 O O . LYS A 1 87 ? -21.212 -1.078 34.807 1.00 91.44 87 LYS A O 1
ATOM 703 N N . GLY A 1 88 ? -22.811 0.452 34.457 1.00 85.88 88 GLY A N 1
ATOM 704 C CA . GLY A 1 88 ? -23.788 -0.442 33.828 1.00 85.88 88 GLY A CA 1
ATOM 705 C C . GLY A 1 88 ? -24.553 -1.357 34.790 1.00 85.88 88 GLY A C 1
ATOM 706 O O . GLY A 1 88 ? -25.196 -2.310 34.340 1.00 85.88 88 GLY A O 1
ATOM 707 N N . PHE A 1 89 ? -24.502 -1.098 36.101 1.00 86.50 89 PHE A N 1
ATOM 708 C CA . PHE A 1 89 ? -25.208 -1.901 37.107 1.00 86.50 89 PHE A CA 1
ATOM 709 C C . PHE A 1 89 ? -26.711 -1.620 37.131 1.00 86.50 89 PHE A C 1
ATOM 711 O O . PHE A 1 89 ? -27.507 -2.545 37.297 1.00 86.50 89 PHE A O 1
ATOM 718 N N . ILE A 1 90 ? -27.104 -0.360 36.937 1.00 86.69 90 ILE A N 1
ATOM 719 C CA . ILE A 1 90 ? -28.504 0.074 36.923 1.00 86.69 90 ILE A CA 1
ATOM 720 C C . ILE A 1 90 ? -28.811 0.877 35.661 1.00 86.69 90 ILE A C 1
ATOM 722 O O . ILE A 1 90 ? -27.920 1.433 35.031 1.00 86.69 90 ILE A O 1
ATOM 726 N N . SER A 1 91 ? -30.087 0.913 35.295 1.00 84.62 91 SER A N 1
ATOM 727 C CA . SER A 1 91 ? -30.626 1.768 34.240 1.00 84.62 91 SER A CA 1
ATOM 728 C C . SER A 1 91 ? -31.650 2.674 34.904 1.00 84.62 91 SER A C 1
ATOM 730 O O . SER A 1 91 ? -32.648 2.170 35.420 1.00 84.62 91 SER A O 1
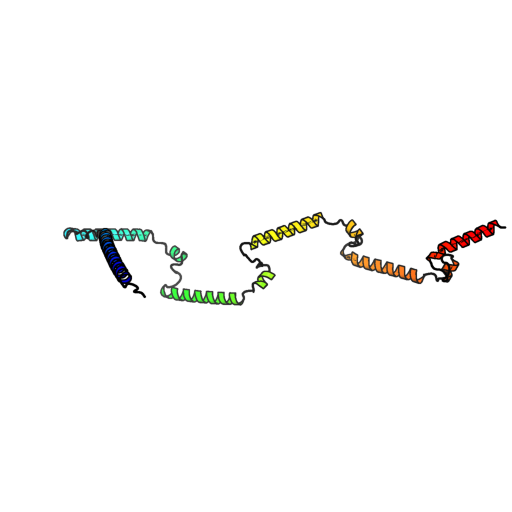ATOM 732 N N . THR A 1 92 ? -31.389 3.980 34.953 1.00 82.50 92 THR A N 1
ATOM 733 C CA . THR A 1 92 ? -32.337 4.942 35.544 1.00 82.50 92 THR A CA 1
ATOM 734 C C . THR A 1 92 ? -33.361 5.418 34.515 1.00 82.50 92 THR A C 1
ATOM 736 O O . THR A 1 92 ? -34.483 5.777 34.865 1.00 82.50 92 THR A O 1
ATOM 739 N N . SER A 1 93 ? -33.010 5.330 33.228 1.00 85.19 93 SER A N 1
ATOM 740 C CA . SER A 1 93 ? -33.853 5.737 32.100 1.00 85.19 93 SER A CA 1
ATOM 741 C C . SER A 1 93 ? -35.103 4.870 31.879 1.00 85.19 93 SER A C 1
ATOM 743 O O . SER A 1 93 ? -35.983 5.271 31.116 1.00 85.19 93 SER A O 1
ATOM 745 N N . VAL A 1 94 ? -35.189 3.675 32.471 1.00 87.31 94 VAL A N 1
ATOM 746 C CA . VAL A 1 94 ? -36.259 2.704 32.197 1.00 87.31 94 VAL A CA 1
ATOM 747 C C . VAL A 1 94 ? -36.799 2.139 33.507 1.00 87.31 94 VAL A C 1
ATOM 749 O O . VAL A 1 94 ? -36.042 1.856 34.431 1.00 87.31 94 VAL A O 1
ATOM 752 N N . ALA A 1 95 ? -38.115 1.920 33.584 1.00 89.44 95 ALA A N 1
ATOM 753 C CA . ALA A 1 95 ? -38.732 1.285 34.745 1.00 89.44 95 ALA A CA 1
ATOM 754 C C . ALA A 1 95 ? -38.077 -0.085 35.054 1.00 89.44 95 ALA A C 1
ATOM 756 O O . ALA A 1 95 ? -37.888 -0.882 34.125 1.00 89.44 95 ALA A O 1
ATOM 757 N N . PRO A 1 96 ? -37.798 -0.423 36.333 1.00 87.69 96 PRO A N 1
ATOM 758 C CA . PRO A 1 96 ? -37.114 -1.669 36.698 1.00 87.69 96 PRO A CA 1
ATOM 759 C C . PRO A 1 96 ? -37.788 -2.942 36.161 1.00 87.69 96 PRO A C 1
ATOM 761 O O . PRO A 1 96 ?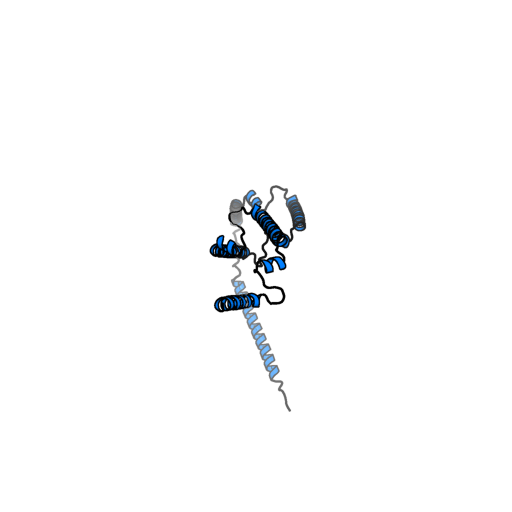 -37.108 -3.894 35.786 1.00 87.69 96 PRO A O 1
ATOM 764 N N . SER A 1 97 ? -39.122 -2.944 36.056 1.00 91.94 97 SER A N 1
ATOM 765 C CA . SER A 1 97 ? -39.909 -4.054 35.498 1.00 91.94 97 SER A CA 1
ATOM 766 C C . SER A 1 97 ? -39.689 -4.273 33.996 1.00 91.94 97 SER A C 1
ATOM 768 O O . SER A 1 97 ? -39.852 -5.388 33.503 1.00 91.94 97 SER A O 1
ATOM 770 N N . LEU A 1 98 ? -39.302 -3.226 33.263 1.00 90.88 98 LEU A N 1
ATOM 771 C CA . LEU A 1 98 ? -39.085 -3.253 31.816 1.00 90.88 98 LEU A CA 1
ATOM 772 C C . LEU A 1 98 ? -37.610 -3.386 31.435 1.00 90.88 98 LEU A C 1
ATOM 774 O O . LEU A 1 98 ? -37.323 -3.758 30.299 1.00 90.88 98 LEU A O 1
ATOM 778 N N . ALA A 1 99 ? -36.679 -3.152 32.365 1.00 89.31 99 ALA A N 1
ATOM 779 C CA . ALA A 1 99 ? -35.240 -3.166 32.102 1.00 89.31 99 ALA A CA 1
ATOM 780 C C . ALA A 1 99 ? -34.762 -4.458 31.409 1.00 89.31 99 ALA A C 1
ATOM 782 O O . ALA A 1 99 ? -33.981 -4.405 30.462 1.00 89.31 99 ALA A O 1
ATOM 783 N N . SER A 1 100 ? -35.275 -5.622 31.825 1.00 90.25 100 SER A N 1
ATOM 784 C CA . SER A 1 100 ? -34.951 -6.911 31.192 1.00 90.25 100 SER A CA 1
ATOM 785 C C . SER A 1 100 ? -35.447 -6.989 29.743 1.00 90.25 100 SER A C 1
ATOM 787 O O . SER A 1 100 ? -34.716 -7.399 28.838 1.00 90.25 100 SER A O 1
ATOM 789 N N . ARG A 1 101 ? -36.681 -6.534 29.497 1.00 93.38 101 ARG A N 1
ATOM 790 C CA . ARG A 1 101 ? -37.288 -6.578 28.165 1.00 93.38 101 ARG A CA 1
ATOM 791 C C . ARG A 1 101 ? -36.623 -5.592 27.210 1.00 93.38 101 ARG A C 1
ATOM 793 O O . ARG A 1 101 ? -36.370 -5.960 26.070 1.00 93.38 101 ARG A O 1
ATOM 800 N N . VAL A 1 102 ? -36.278 -4.394 27.683 1.00 91.94 102 VAL A N 1
ATOM 801 C CA . VAL A 1 102 ? -35.513 -3.409 26.904 1.00 91.94 102 VAL A CA 1
ATOM 802 C C . VAL A 1 102 ? -34.140 -3.963 26.533 1.00 91.94 102 VAL A C 1
ATOM 804 O O . VAL A 1 102 ? -33.820 -3.994 25.350 1.00 91.94 102 VAL A O 1
ATOM 807 N N . LYS A 1 103 ? -33.387 -4.534 27.484 1.00 91.12 103 LYS A N 1
ATOM 808 C CA . LYS A 1 103 ? -32.100 -5.194 27.187 1.00 91.12 103 LYS A CA 1
ATOM 809 C C . LYS A 1 103 ? -32.237 -6.317 26.154 1.00 91.12 103 LYS A C 1
ATOM 811 O O . LYS A 1 103 ? -31.369 -6.479 25.299 1.00 91.12 103 LYS A O 1
ATOM 816 N N . SER A 1 104 ? -33.321 -7.094 26.211 1.00 95.00 104 SER A N 1
ATOM 817 C CA . SER A 1 104 ? -33.591 -8.142 25.221 1.00 95.00 104 SER A CA 1
ATOM 818 C C . SER A 1 104 ? -33.858 -7.569 23.830 1.00 95.00 104 SER A C 1
ATOM 820 O O . SER A 1 104 ? -33.339 -8.097 22.852 1.00 95.00 104 SER A O 1
ATOM 822 N N . VAL A 1 105 ? -34.650 -6.500 23.731 1.00 95.75 105 VAL A N 1
ATOM 823 C CA . VAL A 1 105 ? -34.939 -5.838 22.452 1.00 95.75 105 VAL A CA 1
ATOM 824 C C . VAL A 1 105 ? -33.675 -5.203 21.882 1.00 95.75 105 VAL A C 1
ATOM 826 O O . VAL A 1 105 ? -33.364 -5.425 20.719 1.00 95.75 105 VAL A O 1
ATOM 829 N N . GLU A 1 106 ? -32.891 -4.497 22.696 1.00 93.88 106 GLU A N 1
ATOM 830 C CA . GLU A 1 106 ? -31.600 -3.937 22.282 1.00 93.88 106 GLU A CA 1
ATOM 831 C C . GLU A 1 106 ? -30.645 -5.013 21.762 1.00 93.88 106 GLU A C 1
ATOM 833 O O . GLU A 1 106 ? -29.928 -4.795 20.784 1.00 93.88 106 GLU A O 1
ATOM 838 N N . LYS A 1 107 ? -30.630 -6.185 22.405 1.00 96.69 107 LYS A N 1
ATOM 839 C CA . LYS A 1 107 ? -29.831 -7.325 21.958 1.00 96.69 107 LYS A CA 1
ATOM 840 C C . LYS A 1 107 ? -30.285 -7.827 20.588 1.00 96.69 107 LYS A C 1
ATOM 842 O O . LYS A 1 107 ? -29.429 -8.038 19.734 1.00 96.69 107 LYS A O 1
ATOM 847 N N . GLU A 1 108 ? -31.588 -8.003 20.371 1.00 97.31 108 GLU A N 1
ATOM 848 C CA . GLU A 1 108 ? -32.107 -8.430 19.064 1.00 97.31 108 GLU A CA 1
ATOM 849 C C . GLU A 1 108 ? -31.859 -7.366 17.989 1.00 97.31 108 GLU A C 1
ATOM 851 O O . GLU A 1 108 ? -31.371 -7.698 16.919 1.00 97.31 108 GLU A O 1
ATOM 856 N N . MET A 1 109 ? -32.039 -6.078 18.294 1.00 96.94 109 MET A N 1
ATOM 857 C CA . MET A 1 109 ? -31.706 -4.997 17.360 1.00 96.94 109 MET A CA 1
ATOM 858 C C . MET A 1 109 ? -30.221 -5.003 16.973 1.00 96.94 109 MET A C 1
ATOM 860 O O . MET A 1 109 ? -29.887 -4.883 15.797 1.00 96.94 109 MET A O 1
ATOM 864 N N . LYS A 1 110 ? -29.311 -5.172 17.944 1.00 97.38 110 LYS A N 1
ATOM 865 C CA . LYS A 1 110 ? -27.867 -5.288 17.672 1.00 97.38 110 LYS A CA 1
ATOM 866 C C . LYS A 1 110 ? -27.545 -6.527 16.843 1.00 97.38 110 LYS A C 1
ATOM 868 O O . LYS A 1 110 ? -26.689 -6.459 15.968 1.00 97.38 110 LYS A O 1
ATOM 873 N N . LYS A 1 111 ? -28.223 -7.643 17.109 1.00 97.69 111 LYS A N 1
ATOM 874 C CA . LYS A 1 111 ? -28.071 -8.889 16.356 1.00 97.69 111 LYS A CA 1
ATOM 875 C C . LYS A 1 111 ? -28.546 -8.732 14.913 1.00 97.69 111 LYS A C 1
ATOM 877 O O . LYS A 1 111 ? -27.818 -9.139 14.018 1.00 97.69 111 LYS A O 1
ATOM 882 N N . ASP A 1 112 ? -29.698 -8.111 14.687 1.00 97.50 112 ASP A N 1
ATOM 883 C CA . ASP A 1 112 ? -30.230 -7.865 13.345 1.00 97.50 112 ASP A CA 1
ATOM 884 C C . ASP A 1 112 ? -29.313 -6.935 12.544 1.00 97.50 112 ASP A C 1
ATOM 886 O O . ASP A 1 112 ? -29.009 -7.214 11.384 1.00 97.50 112 ASP A O 1
ATOM 890 N N . SER A 1 113 ? -28.816 -5.859 13.165 1.00 97.25 113 SER A N 1
ATOM 891 C CA . SER A 1 113 ? -27.833 -4.966 12.540 1.00 97.25 113 SER A CA 1
ATOM 892 C C . SER A 1 113 ? -26.535 -5.698 12.202 1.00 97.25 113 SER A C 1
ATOM 894 O O . SER A 1 113 ? -26.062 -5.605 11.072 1.00 97.25 113 SER A O 1
ATOM 896 N N . LEU A 1 114 ? -25.995 -6.482 13.141 1.00 97.50 114 LEU A N 1
ATOM 897 C CA . LEU A 1 114 ? -24.785 -7.271 12.913 1.00 97.50 114 LEU A CA 1
ATOM 898 C C . LEU A 1 114 ? -24.984 -8.293 11.790 1.00 97.50 114 LEU A C 1
ATOM 900 O O . LEU A 1 114 ? -24.094 -8.481 10.969 1.00 97.50 114 LEU A O 1
ATOM 904 N N . HIS A 1 115 ? -26.146 -8.944 11.731 1.00 97.00 115 HIS A N 1
ATOM 905 C CA . HIS A 1 115 ? -26.441 -9.917 10.686 1.00 97.00 115 HIS A CA 1
ATOM 906 C C . HIS A 1 115 ? -26.443 -9.259 9.302 1.00 97.00 115 HIS A C 1
ATOM 908 O O . HIS A 1 115 ? -25.756 -9.735 8.404 1.00 97.00 115 HIS A O 1
ATOM 914 N N . ARG A 1 116 ? -27.095 -8.096 9.168 1.00 96.62 116 ARG A N 1
ATOM 915 C CA . ARG A 1 116 ? -27.088 -7.311 7.923 1.00 96.62 116 ARG A CA 1
ATOM 916 C C . ARG A 1 116 ? -25.680 -6.899 7.493 1.00 96.62 116 ARG A C 1
ATOM 918 O O . ARG A 1 116 ? -25.371 -6.963 6.305 1.00 96.62 116 ARG A O 1
ATOM 925 N N . GLU A 1 117 ? -24.838 -6.468 8.431 1.00 96.75 117 GLU A N 1
ATOM 926 C CA . GLU A 1 117 ? -23.446 -6.095 8.144 1.00 96.75 117 GLU A CA 1
ATOM 927 C C . GLU A 1 117 ? -22.599 -7.298 7.718 1.00 96.75 117 GLU A C 1
ATOM 929 O O . GLU A 1 117 ? -21.767 -7.183 6.818 1.00 96.75 117 GLU A O 1
ATOM 934 N N . LEU A 1 118 ? -22.827 -8.462 8.330 1.00 95.62 118 LEU A N 1
ATOM 935 C CA . LEU A 1 118 ? -22.131 -9.695 7.973 1.00 95.62 118 LEU A CA 1
ATOM 936 C C . LEU A 1 118 ? -22.541 -10.219 6.593 1.00 95.62 118 LEU A C 1
ATOM 938 O O . LEU A 1 118 ? -21.672 -10.698 5.870 1.00 95.62 118 LEU A O 1
ATOM 942 N N . ASP A 1 119 ? -23.807 -10.072 6.199 1.00 95.62 119 ASP A N 1
ATOM 943 C CA . ASP A 1 119 ? -24.289 -10.475 4.868 1.00 95.62 119 ASP A CA 1
ATOM 944 C C . ASP A 1 119 ? -23.642 -9.659 3.736 1.00 95.62 119 ASP A C 1
ATOM 946 O O . ASP A 1 119 ? -23.438 -10.163 2.635 1.00 95.62 119 ASP A O 1
ATOM 950 N N . HIS A 1 120 ? -23.285 -8.401 4.011 1.00 92.81 120 HIS A N 1
ATOM 951 C CA . HIS A 1 120 ? -22.631 -7.498 3.054 1.00 92.81 120 HIS A CA 1
ATOM 952 C C . HIS A 1 120 ? -21.113 -7.420 3.261 1.00 92.81 120 HIS A C 1
ATOM 954 O O . HIS A 1 120 ? -20.438 -6.543 2.706 1.00 92.81 120 HIS A O 1
ATOM 960 N N . ARG A 1 121 ? -20.552 -8.315 4.079 1.00 94.62 121 ARG A N 1
ATOM 961 C CA . ARG A 1 121 ? -19.121 -8.343 4.357 1.00 94.62 121 ARG A CA 1
ATOM 962 C C . ARG A 1 121 ? -18.358 -8.654 3.073 1.00 94.62 121 ARG A C 1
ATOM 964 O O . ARG A 1 121 ? -18.584 -9.670 2.430 1.00 94.62 121 ARG A O 1
ATOM 971 N N . SER A 1 122 ? -17.416 -7.781 2.722 1.00 94.56 122 SER A N 1
ATOM 972 C CA . SER A 1 122 ? -16.525 -8.020 1.585 1.00 94.56 122 SER A CA 1
ATOM 973 C C . SER A 1 122 ? -15.597 -9.206 1.849 1.00 94.56 122 SER A C 1
ATOM 975 O O . SER A 1 122 ? -15.077 -9.359 2.960 1.00 94.56 122 SER A O 1
ATOM 977 N N . ASP A 1 123 ? -15.347 -9.993 0.805 1.00 93.31 123 ASP A N 1
ATOM 978 C CA . ASP A 1 123 ? -14.397 -11.098 0.853 1.00 93.31 123 ASP A CA 1
ATOM 979 C C . ASP A 1 123 ? -12.977 -10.608 1.172 1.00 93.31 123 ASP A C 1
ATOM 981 O O . ASP A 1 123 ? -12.577 -9.522 0.735 1.00 93.31 123 ASP A O 1
ATOM 985 N N . PRO A 1 124 ? -12.168 -11.409 1.889 1.00 89.75 124 PRO A N 1
ATOM 986 C CA . PRO A 1 124 ? -10.800 -11.033 2.238 1.00 89.75 124 PRO A CA 1
ATOM 987 C C . PRO A 1 124 ? -9.941 -10.747 0.999 1.00 89.75 124 PRO A C 1
ATOM 989 O O . PRO A 1 124 ? -9.187 -9.780 1.003 1.00 89.75 124 PRO A O 1
ATOM 992 N N . SER A 1 125 ? -10.127 -11.496 -0.092 1.00 89.56 125 SER A N 1
ATOM 993 C CA . SER A 1 125 ? -9.420 -11.251 -1.358 1.00 89.56 125 SER A CA 1
ATOM 994 C C . SER A 1 125 ? -9.775 -9.890 -1.977 1.00 89.56 125 SER A C 1
ATOM 996 O O . SER A 1 125 ? -8.889 -9.166 -2.425 1.00 89.56 125 SER A O 1
ATOM 998 N N . ALA A 1 126 ? -11.044 -9.473 -1.911 1.00 91.56 126 ALA A N 1
ATOM 999 C CA . ALA A 1 126 ? -11.461 -8.149 -2.377 1.00 91.56 126 ALA A CA 1
ATOM 1000 C C . ALA A 1 126 ? -10.882 -7.018 -1.504 1.00 91.56 126 ALA A C 1
ATOM 1002 O O . ALA A 1 126 ? -10.623 -5.913 -1.987 1.00 91.56 126 ALA A O 1
ATOM 1003 N N . LEU A 1 127 ? -10.663 -7.275 -0.210 1.00 91.06 127 LEU A N 1
ATOM 1004 C CA . LEU A 1 127 ? -9.976 -6.339 0.683 1.00 91.06 127 LEU A CA 1
ATOM 1005 C C . LEU A 1 127 ? -8.472 -6.256 0.384 1.00 91.06 127 LEU A C 1
ATOM 1007 O O . LEU A 1 127 ? -7.900 -5.176 0.527 1.00 91.06 127 LEU A O 1
ATOM 1011 N N . GLU A 1 128 ? -7.841 -7.351 -0.044 1.00 89.75 128 GLU A N 1
ATOM 1012 C CA . GLU A 1 128 ? -6.440 -7.363 -0.488 1.00 89.75 128 GLU A CA 1
ATOM 1013 C C . GLU A 1 128 ? -6.237 -6.596 -1.792 1.00 89.75 128 GLU A C 1
ATOM 1015 O O . GLU A 1 128 ? -5.317 -5.784 -1.887 1.00 89.75 128 GLU A O 1
ATOM 1020 N N . GLU A 1 129 ? -7.127 -6.779 -2.768 1.00 89.62 129 GLU A N 1
ATOM 1021 C CA . GLU A 1 129 ? -7.090 -6.039 -4.035 1.00 89.62 129 GLU A CA 1
ATOM 1022 C C . GLU A 1 129 ? -7.224 -4.527 -3.807 1.00 89.62 129 GLU A C 1
ATOM 1024 O O . GLU A 1 129 ? -6.520 -3.721 -4.415 1.00 89.62 129 GLU A O 1
ATOM 1029 N N . ARG A 1 130 ? -8.075 -4.132 -2.853 1.00 91.50 130 ARG A N 1
ATOM 1030 C CA . ARG A 1 130 ? -8.224 -2.733 -2.423 1.00 91.50 130 ARG A CA 1
ATOM 1031 C C . ARG A 1 130 ? -7.070 -2.237 -1.545 1.00 91.50 130 ARG A C 1
ATOM 1033 O O . ARG A 1 130 ? -7.075 -1.075 -1.145 1.00 91.50 130 ARG A O 1
ATOM 1040 N N . GLY A 1 131 ? -6.102 -3.092 -1.217 1.00 85.00 131 GLY A N 1
ATOM 1041 C CA . GLY A 1 131 ? -4.948 -2.767 -0.380 1.00 85.00 131 GLY A CA 1
ATOM 1042 C C . GLY A 1 131 ? -5.272 -2.539 1.100 1.00 85.00 131 GLY A C 1
ATOM 1043 O O . GLY A 1 131 ? -4.427 -2.002 1.815 1.00 85.00 131 GLY A O 1
ATOM 1044 N N . ILE A 1 132 ? -6.470 -2.925 1.553 1.00 87.56 132 ILE A N 1
ATOM 1045 C CA . ILE A 1 132 ? -6.919 -2.822 2.951 1.00 87.56 132 ILE A CA 1
ATOM 1046 C C . ILE A 1 132 ? -6.320 -3.965 3.769 1.00 87.56 132 ILE A C 1
ATOM 1048 O O . ILE A 1 132 ? -5.741 -3.739 4.831 1.00 87.56 132 ILE A O 1
ATOM 1052 N N . LEU A 1 133 ? -6.466 -5.195 3.271 1.00 85.31 133 LEU A N 1
ATOM 1053 C CA . LEU A 1 133 ? -5.832 -6.374 3.846 1.00 85.31 133 LEU A CA 1
ATOM 1054 C C . LEU A 1 133 ? -4.505 -6.627 3.126 1.00 85.31 133 LEU A C 1
ATOM 1056 O O . LEU A 1 133 ? -4.348 -6.310 1.948 1.00 85.31 133 LEU A O 1
ATOM 1060 N N . ARG A 1 134 ? -3.520 -7.167 3.839 1.00 81.62 134 ARG A N 1
ATOM 1061 C CA . ARG A 1 134 ? -2.232 -7.546 3.258 1.00 81.62 134 ARG A CA 1
ATOM 1062 C C . ARG A 1 134 ? -2.077 -9.051 3.352 1.00 81.62 134 ARG A C 1
ATOM 1064 O O . ARG A 1 134 ? -2.363 -9.620 4.401 1.00 81.62 134 ARG A O 1
ATOM 1071 N N . ASN A 1 135 ? -1.568 -9.647 2.278 1.00 75.19 135 ASN A N 1
ATOM 1072 C CA . ASN A 1 135 ? -1.257 -11.068 2.188 1.00 75.19 135 ASN A CA 1
ATOM 1073 C C . ASN A 1 135 ? 0.004 -11.396 3.013 1.00 75.19 135 ASN A C 1
ATOM 1075 O O . ASN A 1 135 ? 1.072 -11.676 2.471 1.00 75.19 135 ASN A O 1
ATOM 1079 N N . SER A 1 136 ? -0.082 -11.225 4.333 1.00 72.94 136 SER A N 1
ATOM 1080 C CA . SER A 1 136 ? 0.955 -11.630 5.276 1.00 72.94 136 SER A CA 1
ATOM 1081 C C . SER A 1 136 ? 0.408 -12.737 6.162 1.00 72.94 136 SER A C 1
ATOM 1083 O O . SER A 1 136 ? -0.600 -12.532 6.840 1.00 72.94 136 SER A O 1
ATOM 1085 N N . ASP A 1 137 ? 1.132 -13.848 6.249 1.00 75.44 137 ASP A N 1
ATOM 1086 C CA . ASP A 1 137 ? 0.772 -14.995 7.095 1.00 75.44 137 ASP A CA 1
ATOM 1087 C C . ASP A 1 137 ? 0.725 -14.653 8.600 1.00 75.44 137 ASP A C 1
ATOM 1089 O O . ASP A 1 137 ? 0.220 -15.425 9.413 1.00 75.44 137 ASP A O 1
ATOM 1093 N N . SER A 1 138 ? 1.251 -13.485 8.999 1.00 76.56 138 SER A N 1
ATOM 1094 C CA . SER A 1 138 ? 1.273 -13.008 10.381 1.00 76.56 138 SER A CA 1
ATOM 1095 C C . SER A 1 138 ? 0.915 -11.525 10.480 1.00 76.56 138 SER A C 1
ATOM 1097 O O . SER A 1 138 ? 1.673 -10.658 10.039 1.00 76.56 138 SER A O 1
ATOM 1099 N N . SER A 1 139 ? -0.201 -11.221 11.152 1.00 81.62 139 SER A N 1
ATOM 1100 C CA . SER A 1 139 ? -0.653 -9.844 11.415 1.00 81.62 139 SER A CA 1
ATOM 1101 C C . SER A 1 139 ? 0.358 -9.020 12.219 1.00 81.62 139 SER A C 1
ATOM 1103 O O . SER A 1 139 ? 0.441 -7.806 12.055 1.00 81.62 139 SER A O 1
ATOM 1105 N N . VAL A 1 140 ? 1.168 -9.677 13.054 1.00 85.81 140 VAL A N 1
ATOM 1106 C CA . VAL A 1 140 ? 2.200 -9.036 13.883 1.00 85.81 140 VAL A CA 1
ATOM 1107 C C . VAL A 1 140 ? 3.357 -8.518 13.028 1.00 85.81 140 VAL A C 1
ATOM 1109 O O . VAL A 1 140 ? 3.950 -7.483 13.333 1.00 85.81 140 VAL A O 1
ATOM 1112 N N . LEU A 1 141 ? 3.692 -9.234 11.954 1.00 86.25 141 LEU A N 1
ATOM 1113 C CA . LEU A 1 141 ? 4.820 -8.897 11.086 1.00 86.25 141 LEU A CA 1
ATOM 1114 C C . LEU A 1 141 ? 4.422 -8.043 9.883 1.00 86.25 141 LEU A C 1
ATOM 1116 O O . LEU A 1 141 ? 5.313 -7.485 9.245 1.00 86.25 141 LEU A O 1
ATOM 1120 N N . ALA A 1 142 ? 3.124 -7.890 9.607 1.00 86.31 142 ALA A N 1
ATOM 1121 C CA . ALA A 1 142 ? 2.604 -7.140 8.465 1.00 86.31 142 ALA A CA 1
ATOM 1122 C C . ALA A 1 142 ? 3.272 -5.761 8.311 1.00 86.31 142 ALA A C 1
ATOM 1124 O O . ALA A 1 142 ? 3.788 -5.434 7.243 1.00 86.31 142 ALA A O 1
ATOM 1125 N N . SER A 1 143 ? 3.358 -4.985 9.395 1.00 85.25 143 SER A N 1
ATOM 1126 C CA . SER A 1 143 ? 3.962 -3.646 9.369 1.00 85.25 143 SER A CA 1
ATOM 1127 C C . SER A 1 143 ? 5.456 -3.671 9.037 1.00 85.25 143 SER A C 1
ATOM 1129 O O . SER A 1 143 ? 5.921 -2.882 8.217 1.00 85.25 143 SER A O 1
ATOM 1131 N N . ARG A 1 144 ? 6.212 -4.609 9.626 1.00 90.38 144 ARG A N 1
ATOM 1132 C CA . ARG A 1 144 ? 7.654 -4.755 9.358 1.00 90.38 144 ARG A CA 1
ATOM 1133 C C . ARG A 1 144 ? 7.922 -5.241 7.939 1.00 90.38 144 ARG A C 1
ATOM 1135 O O . ARG A 1 144 ? 8.895 -4.823 7.323 1.00 90.38 144 ARG A O 1
ATOM 1142 N N . MET A 1 145 ? 7.063 -6.110 7.413 1.00 87.56 145 MET A N 1
ATOM 1143 C CA . MET A 1 145 ? 7.164 -6.600 6.042 1.00 87.56 145 MET A CA 1
ATOM 1144 C C . MET A 1 145 ? 6.955 -5.467 5.031 1.00 87.56 145 MET A C 1
ATOM 1146 O O . MET A 1 145 ? 7.717 -5.373 4.074 1.00 87.56 145 MET A O 1
ATOM 1150 N N . VAL A 1 146 ? 5.990 -4.571 5.271 1.00 88.44 146 VAL A N 1
ATOM 1151 C CA . VAL A 1 146 ? 5.770 -3.377 4.431 1.00 88.44 146 VAL A CA 1
ATOM 1152 C C . VAL A 1 146 ? 6.973 -2.442 4.471 1.00 88.44 146 VAL A C 1
ATOM 1154 O O . VAL A 1 146 ? 7.415 -1.958 3.430 1.00 88.44 146 VAL A O 1
ATOM 1157 N N . GLU A 1 147 ? 7.524 -2.199 5.658 1.00 92.50 147 GLU A N 1
ATOM 1158 C CA . GLU A 1 147 ? 8.713 -1.362 5.813 1.00 92.50 147 GLU A CA 1
ATOM 1159 C C . GLU A 1 147 ? 9.919 -1.955 5.072 1.00 92.50 147 GLU A C 1
ATOM 1161 O O . GLU A 1 147 ? 10.622 -1.244 4.350 1.00 92.50 147 GLU A O 1
ATOM 1166 N N . LEU A 1 148 ? 10.119 -3.270 5.182 1.00 93.69 148 LEU A N 1
ATOM 1167 C CA . LEU A 1 148 ? 11.166 -3.975 4.454 1.00 93.69 148 LEU A CA 1
ATOM 1168 C C . LEU A 1 148 ? 10.948 -3.902 2.939 1.00 93.69 148 LEU A C 1
ATOM 1170 O O . LEU A 1 148 ? 11.876 -3.553 2.215 1.00 93.69 148 LEU A O 1
ATOM 1174 N N . GLU A 1 149 ? 9.735 -4.176 2.454 1.00 92.25 149 GLU A N 1
ATOM 1175 C CA . GLU A 1 149 ? 9.389 -4.094 1.030 1.00 92.25 149 GLU A CA 1
ATOM 1176 C C . GLU A 1 149 ? 9.654 -2.685 0.481 1.00 92.25 149 GLU A C 1
ATOM 1178 O O . GLU A 1 149 ? 10.239 -2.519 -0.592 1.00 92.25 149 GLU A O 1
ATOM 1183 N N . HIS A 1 150 ? 9.269 -1.658 1.237 1.00 95.44 150 HIS A N 1
ATOM 1184 C CA . HIS A 1 150 ? 9.532 -0.269 0.892 1.00 95.44 150 HIS A CA 1
ATOM 1185 C C . HIS A 1 150 ? 11.036 0.024 0.824 1.00 95.44 150 HIS A C 1
ATOM 1187 O O . HIS A 1 150 ? 11.499 0.607 -0.157 1.00 95.44 150 HIS A O 1
ATOM 1193 N N . ASN A 1 151 ? 11.810 -0.405 1.821 1.00 97.31 151 ASN A N 1
ATOM 1194 C CA . ASN A 1 151 ? 13.256 -0.186 1.851 1.00 97.31 151 ASN A CA 1
ATOM 1195 C C . ASN A 1 151 ? 13.967 -0.923 0.711 1.00 97.31 151 ASN A C 1
ATOM 1197 O O . ASN A 1 151 ? 14.790 -0.326 0.024 1.00 97.31 151 ASN A O 1
ATOM 1201 N N . MET A 1 152 ? 13.573 -2.162 0.413 1.00 97.38 152 MET A N 1
ATOM 1202 C CA . MET A 1 152 ? 14.094 -2.907 -0.735 1.00 97.38 152 MET A CA 1
ATOM 1203 C C . MET A 1 152 ? 13.807 -2.193 -2.060 1.00 97.38 152 MET A C 1
ATOM 1205 O O . MET A 1 152 ? 14.698 -2.071 -2.903 1.00 97.38 152 MET A O 1
ATOM 1209 N N . LYS A 1 153 ? 12.583 -1.682 -2.253 1.00 97.62 153 LYS A N 1
ATOM 1210 C CA . LYS A 1 153 ? 12.227 -0.894 -3.446 1.00 97.62 153 LYS A CA 1
ATOM 1211 C C . LYS A 1 153 ? 13.028 0.401 -3.517 1.00 97.62 153 LYS A C 1
ATOM 1213 O O . LYS A 1 153 ? 13.536 0.743 -4.582 1.00 97.62 153 LYS A O 1
ATOM 1218 N N . LYS A 1 154 ? 13.176 1.101 -2.393 1.00 98.00 154 LYS A N 1
ATOM 1219 C CA . LYS A 1 154 ? 13.971 2.328 -2.287 1.00 98.00 154 LYS A CA 1
ATOM 1220 C C . LYS A 1 154 ? 15.427 2.079 -2.674 1.00 98.00 154 LYS A C 1
ATOM 1222 O O . LYS A 1 154 ? 15.974 2.837 -3.472 1.00 98.00 154 LYS A O 1
ATOM 1227 N N . ASP A 1 155 ? 16.029 1.009 -2.169 1.00 97.88 155 ASP A N 1
ATOM 1228 C CA . ASP A 1 155 ? 17.412 0.644 -2.473 1.00 97.88 155 ASP A CA 1
ATOM 1229 C C . ASP A 1 155 ? 17.579 0.232 -3.938 1.00 97.88 155 ASP A C 1
ATOM 1231 O O . ASP A 1 155 ? 18.527 0.666 -4.597 1.00 97.88 155 ASP A O 1
ATOM 1235 N N . ALA A 1 156 ? 16.630 -0.532 -4.487 1.00 97.69 156 ALA A N 1
ATOM 1236 C CA . ALA A 1 156 ? 16.625 -0.909 -5.899 1.00 97.69 156 ALA A CA 1
ATOM 1237 C C . ALA A 1 156 ? 16.526 0.315 -6.824 1.00 97.69 156 ALA A C 1
ATOM 1239 O O . ALA A 1 156 ? 17.293 0.421 -7.782 1.00 97.69 156 ALA A O 1
ATOM 1240 N N . VAL A 1 157 ? 15.633 1.262 -6.516 1.00 97.50 157 VAL A N 1
ATOM 1241 C CA . VAL A 1 157 ? 15.504 2.526 -7.258 1.00 97.50 157 VAL A CA 1
ATOM 1242 C C . VAL A 1 157 ? 16.779 3.353 -7.131 1.00 97.50 157 VAL A C 1
ATOM 1244 O O . VAL A 1 157 ? 17.290 3.837 -8.135 1.00 97.50 157 VAL A O 1
ATOM 1247 N N . ASN A 1 158 ? 17.337 3.482 -5.927 1.00 97.69 158 ASN A N 1
ATOM 1248 C CA . ASN A 1 158 ? 18.567 4.239 -5.702 1.00 97.69 158 ASN A CA 1
ATOM 1249 C C . ASN A 1 158 ? 19.746 3.656 -6.497 1.00 97.69 158 ASN A C 1
ATOM 1251 O O . ASN A 1 158 ? 20.484 4.398 -7.142 1.00 97.69 158 ASN A O 1
ATOM 1255 N N . ARG A 1 159 ? 19.893 2.326 -6.524 1.00 97.19 159 ARG A N 1
ATOM 1256 C CA . ARG A 1 159 ? 20.888 1.653 -7.371 1.00 97.19 159 ARG A CA 1
ATOM 1257 C C . ARG A 1 159 ? 20.660 1.957 -8.852 1.00 97.19 159 ARG A C 1
ATOM 1259 O O . ARG A 1 159 ? 21.590 2.392 -9.520 1.00 97.19 159 ARG A O 1
ATOM 1266 N N . GLY A 1 160 ? 19.427 1.814 -9.341 1.00 96.94 160 GLY A N 1
ATOM 1267 C CA . GLY A 1 160 ? 19.093 2.105 -10.740 1.00 96.94 160 GLY A CA 1
ATOM 1268 C C . GLY A 1 160 ? 19.334 3.565 -11.139 1.00 96.94 160 GLY A C 1
ATOM 1269 O O . GLY A 1 160 ? 19.721 3.840 -12.268 1.00 96.94 160 GLY A O 1
ATOM 1270 N N . LEU A 1 161 ? 19.159 4.510 -10.212 1.00 95.88 161 LEU A N 1
ATOM 1271 C CA . LEU A 1 161 ? 19.459 5.923 -10.449 1.00 95.88 161 LEU A CA 1
ATOM 1272 C C . LEU A 1 161 ? 20.964 6.211 -10.494 1.00 95.88 161 LEU A C 1
ATOM 1274 O O . LEU A 1 161 ? 21.378 7.072 -11.266 1.00 95.88 161 LEU A O 1
ATOM 1278 N N . LYS A 1 162 ? 21.777 5.501 -9.703 1.00 95.44 162 LYS A N 1
ATOM 1279 C CA . LYS A 1 162 ? 23.247 5.614 -9.744 1.00 95.44 162 LYS A CA 1
ATOM 1280 C C . LYS A 1 162 ? 23.837 5.049 -11.033 1.00 95.44 162 LYS A C 1
ATOM 1282 O O . LYS A 1 162 ? 24.792 5.607 -11.554 1.00 95.44 162 LYS A O 1
ATOM 1287 N N . GLU A 1 163 ? 23.262 3.963 -11.537 1.00 95.38 163 GLU A N 1
ATOM 1288 C CA . GLU A 1 163 ? 23.679 3.289 -12.777 1.00 95.38 163 GLU A CA 1
ATOM 1289 C C . GLU A 1 163 ? 22.959 3.836 -14.021 1.00 95.38 163 GLU A C 1
ATOM 1291 O O . GLU A 1 163 ? 23.029 3.253 -15.105 1.00 95.38 163 GLU A O 1
ATOM 1296 N N . ARG A 1 164 ? 22.232 4.950 -13.883 1.00 95.12 164 ARG A N 1
ATOM 1297 C CA . ARG A 1 164 ? 21.442 5.523 -14.968 1.00 95.12 164 ARG A CA 1
ATOM 1298 C C . ARG A 1 164 ? 22.346 5.918 -16.136 1.00 95.12 164 ARG A C 1
ATOM 1300 O O . ARG A 1 164 ? 23.241 6.741 -15.986 1.00 95.12 164 ARG A O 1
ATOM 1307 N N . SER A 1 165 ? 22.039 5.386 -17.314 1.00 94.69 165 SER A N 1
ATOM 1308 C CA . SER A 1 165 ? 22.745 5.705 -18.554 1.00 94.69 165 SER A CA 1
ATOM 1309 C C . SER A 1 165 ? 22.490 7.149 -18.998 1.00 94.69 165 SER A C 1
ATOM 1311 O O . SER A 1 165 ? 21.355 7.642 -18.949 1.00 94.69 165 SER A O 1
ATOM 1313 N N . ASP A 1 166 ? 23.539 7.814 -19.477 1.00 93.75 166 ASP A N 1
ATOM 1314 C CA . ASP A 1 166 ? 23.450 9.170 -20.014 1.00 93.75 166 ASP A CA 1
ATOM 1315 C C . ASP A 1 166 ? 22.722 9.204 -21.360 1.00 93.75 166 ASP A C 1
ATOM 1317 O O . ASP A 1 166 ? 22.717 8.235 -22.123 1.00 93.75 166 ASP A O 1
ATOM 1321 N N . MET A 1 167 ? 22.147 10.356 -21.711 1.00 90.44 167 MET A N 1
ATOM 1322 C CA . MET A 1 167 ? 21.400 10.508 -22.967 1.00 90.44 167 MET A CA 1
ATOM 1323 C C . MET A 1 167 ? 22.228 10.161 -24.209 1.00 90.44 167 MET A C 1
ATOM 1325 O O . MET A 1 167 ? 21.688 9.557 -25.130 1.00 90.44 167 MET A O 1
ATOM 1329 N N . ASN A 1 168 ? 23.527 10.474 -24.224 1.00 91.56 168 ASN A N 1
ATOM 1330 C CA . ASN A 1 168 ? 24.403 10.144 -25.352 1.00 91.56 168 ASN A CA 1
ATOM 1331 C C . ASN A 1 168 ? 24.517 8.628 -25.549 1.00 91.56 168 ASN A C 1
ATOM 1333 O O . ASN A 1 168 ? 24.337 8.142 -26.661 1.00 91.56 168 ASN A O 1
ATOM 1337 N N . THR A 1 169 ? 24.691 7.878 -24.458 1.00 93.81 169 THR A N 1
ATOM 1338 C CA . THR A 1 169 ? 24.759 6.410 -24.507 1.00 93.81 169 THR A CA 1
ATOM 1339 C C . THR A 1 169 ? 23.455 5.792 -25.021 1.00 93.81 169 THR A C 1
ATOM 1341 O O . THR A 1 169 ? 23.477 4.819 -25.768 1.00 93.81 169 THR A O 1
ATOM 1344 N N . LEU A 1 170 ? 22.303 6.398 -24.701 1.00 92.88 170 LEU A N 1
ATOM 1345 C CA . LEU A 1 170 ? 20.998 5.963 -25.210 1.00 92.88 170 LEU A CA 1
ATOM 1346 C C . LEU A 1 170 ? 20.813 6.260 -26.705 1.00 92.88 170 LEU A C 1
ATOM 1348 O O . LEU A 1 170 ? 20.118 5.508 -27.390 1.00 92.88 170 LEU A O 1
ATOM 1352 N N . VAL A 1 171 ? 21.404 7.349 -27.208 1.00 91.81 171 VAL A N 1
ATOM 1353 C CA . VAL A 1 171 ? 21.399 7.696 -28.639 1.00 91.81 171 VAL A CA 1
ATOM 1354 C C . VAL A 1 171 ? 22.308 6.751 -29.421 1.00 91.81 171 VAL A C 1
ATOM 1356 O O . VAL A 1 171 ? 21.894 6.231 -30.454 1.00 91.81 171 VAL A O 1
ATOM 1359 N N . GLU A 1 172 ? 23.506 6.470 -28.907 1.00 92.81 172 GLU A N 1
ATOM 1360 C CA . GLU A 1 172 ? 24.445 5.510 -29.502 1.00 92.81 172 GLU A CA 1
ATOM 1361 C C . GLU A 1 172 ? 23.869 4.091 -29.541 1.00 92.81 172 GLU A C 1
ATOM 1363 O O . GLU A 1 172 ? 23.986 3.402 -30.552 1.00 92.81 172 GLU A O 1
ATOM 1368 N N . ALA A 1 173 ? 23.161 3.679 -28.485 1.00 93.75 173 ALA A N 1
ATOM 1369 C CA . ALA A 1 173 ? 22.447 2.404 -28.437 1.00 93.75 173 ALA A CA 1
ATOM 1370 C C . ALA A 1 173 ? 21.196 2.354 -29.341 1.00 93.75 173 ALA A C 1
ATOM 1372 O O . ALA A 1 173 ? 20.518 1.328 -29.394 1.00 93.75 173 ALA A O 1
ATOM 1373 N N . GLY A 1 174 ? 20.841 3.452 -30.021 1.00 89.50 174 GLY A N 1
ATOM 1374 C CA . GLY A 1 174 ? 19.663 3.538 -30.890 1.00 89.50 174 GLY A CA 1
ATOM 1375 C C . GLY A 1 174 ? 18.318 3.504 -30.152 1.00 89.50 174 GLY A C 1
ATOM 1376 O O . GLY A 1 174 ? 17.274 3.405 -30.794 1.00 89.50 174 GLY A O 1
ATOM 1377 N N . ILE A 1 175 ? 18.322 3.596 -28.818 1.00 90.69 175 ILE A N 1
ATOM 1378 C CA . ILE A 1 175 ? 17.113 3.619 -27.980 1.00 90.69 175 ILE A CA 1
ATOM 1379 C C . ILE A 1 175 ? 16.438 4.986 -28.091 1.00 90.69 175 ILE A C 1
ATOM 1381 O O . ILE A 1 175 ? 15.216 5.078 -28.216 1.00 90.69 175 ILE A O 1
ATOM 1385 N N . GLN A 1 176 ? 17.237 6.057 -28.047 1.00 88.38 176 GLN A N 1
ATOM 1386 C CA . GLN A 1 176 ? 16.748 7.421 -28.180 1.00 88.38 176 GLN A CA 1
ATOM 1387 C C . GLN A 1 176 ? 17.077 7.988 -29.555 1.00 88.38 176 GLN A C 1
ATOM 1389 O O . GLN A 1 176 ? 18.235 8.079 -29.947 1.00 88.38 176 GLN A O 1
ATOM 1394 N N . MET A 1 177 ? 16.055 8.470 -30.256 1.00 81.88 177 MET A N 1
ATOM 1395 C CA . MET A 1 177 ? 16.244 9.136 -31.538 1.00 81.88 177 MET A CA 1
ATOM 1396 C C . MET A 1 177 ? 16.155 10.652 -31.376 1.00 81.88 177 MET A C 1
ATOM 1398 O O . MET A 1 177 ? 15.159 11.158 -30.866 1.00 81.88 177 MET A O 1
ATOM 1402 N N . ASN A 1 178 ? 17.201 11.353 -31.813 1.00 80.50 178 ASN A N 1
ATOM 1403 C CA . ASN A 1 178 ? 17.330 12.811 -31.836 1.00 80.50 178 ASN A CA 1
ATOM 1404 C C . ASN A 1 178 ? 16.841 13.518 -30.540 1.00 80.50 178 ASN A C 1
ATOM 1406 O O . ASN A 1 178 ? 15.672 13.912 -30.435 1.00 80.50 178 ASN A O 1
ATOM 1410 N N . PRO A 1 179 ? 17.721 13.700 -29.535 1.00 81.56 179 PRO A N 1
ATOM 1411 C CA . PRO A 1 179 ? 17.340 14.244 -28.229 1.00 81.56 179 PRO A CA 1
ATOM 1412 C C . PRO A 1 179 ? 16.889 15.712 -28.283 1.00 81.56 179 PRO A C 1
ATOM 1414 O O . PRO A 1 179 ? 16.228 16.170 -27.355 1.00 81.56 179 PRO A O 1
ATOM 1417 N N . SER A 1 180 ? 17.193 16.437 -29.364 1.00 87.62 180 SER A N 1
ATOM 1418 C CA . SER A 1 180 ? 16.782 17.832 -29.570 1.00 87.62 180 SER A CA 1
ATOM 1419 C C . SER A 1 180 ? 15.296 17.988 -29.906 1.00 87.62 180 SER A C 1
ATOM 1421 O O . SER A 1 180 ? 14.766 19.096 -29.862 1.00 87.62 180 SER A O 1
ATOM 1423 N N . ILE A 1 181 ? 14.611 16.893 -30.241 1.00 89.88 181 ILE A N 1
ATOM 1424 C CA . ILE A 1 181 ? 13.200 16.891 -30.620 1.00 89.88 181 ILE A CA 1
ATOM 1425 C C . ILE A 1 181 ? 12.337 16.522 -29.411 1.00 89.88 181 ILE A C 1
ATOM 1427 O O . ILE A 1 181 ? 12.613 15.550 -28.695 1.00 89.88 181 ILE A O 1
ATOM 1431 N N . ALA A 1 182 ? 11.256 17.281 -29.211 1.00 91.19 182 ALA A N 1
ATOM 1432 C CA . ALA A 1 182 ? 10.311 17.049 -28.126 1.00 91.19 182 ALA A CA 1
ATOM 1433 C C . ALA A 1 182 ? 9.714 15.620 -28.185 1.00 91.19 182 ALA A C 1
ATOM 1435 O O . ALA A 1 182 ? 9.383 15.140 -29.276 1.00 91.19 182 ALA A O 1
ATOM 1436 N N . PRO A 1 183 ? 9.522 14.936 -27.035 1.00 91.69 183 PRO A N 1
ATOM 1437 C CA . PRO A 1 183 ? 9.056 13.546 -27.002 1.00 91.69 183 PRO A CA 1
ATOM 1438 C C . PRO A 1 183 ? 7.739 13.301 -27.751 1.00 91.69 183 PRO A C 1
ATOM 1440 O O . PRO A 1 183 ? 7.579 12.258 -28.377 1.00 91.69 183 PRO A O 1
ATOM 1443 N N . SER A 1 184 ? 6.826 14.276 -27.733 1.00 94.19 184 SER A N 1
ATOM 1444 C CA . SER A 1 184 ? 5.497 14.176 -28.348 1.00 94.19 184 SER A CA 1
ATOM 1445 C C . SER A 1 184 ? 5.517 14.079 -29.876 1.00 94.19 184 SER A C 1
ATOM 1447 O O . SER A 1 184 ? 4.624 13.467 -30.452 1.00 94.19 184 SER A O 1
ATOM 1449 N N . ILE A 1 185 ? 6.524 14.651 -30.544 1.00 93.31 185 ILE A N 1
ATOM 1450 C CA . ILE A 1 185 ? 6.611 14.683 -32.017 1.00 93.31 185 ILE A CA 1
ATOM 1451 C C . ILE A 1 185 ? 7.678 13.738 -32.579 1.00 93.31 185 ILE A C 1
ATOM 1453 O O . ILE A 1 185 ? 7.734 13.529 -33.790 1.00 93.31 185 ILE A O 1
ATOM 1457 N N . ARG A 1 186 ? 8.505 13.128 -31.720 1.00 91.50 186 ARG A N 1
ATOM 1458 C CA . ARG A 1 186 ? 9.636 12.277 -32.126 1.00 91.50 186 ARG A CA 1
ATOM 1459 C C . ARG A 1 186 ? 9.215 11.129 -33.043 1.00 91.50 186 ARG A C 1
ATOM 1461 O O . ARG A 1 186 ? 9.886 10.873 -34.037 1.00 91.50 186 ARG A O 1
ATOM 1468 N N . ALA A 1 187 ? 8.092 10.474 -32.749 1.00 90.94 187 ALA A N 1
ATOM 1469 C CA . ALA A 1 187 ? 7.572 9.374 -33.565 1.00 90.94 187 ALA A CA 1
ATOM 1470 C C . ALA A 1 187 ? 7.144 9.830 -34.974 1.00 90.94 187 ALA A C 1
ATOM 1472 O O . ALA A 1 187 ? 7.407 9.142 -35.966 1.00 90.94 187 ALA A O 1
ATOM 1473 N N . ASN A 1 188 ? 6.534 11.014 -35.072 1.00 93.38 188 ASN A N 1
ATOM 1474 C CA . ASN A 1 188 ? 6.112 11.592 -36.347 1.00 93.38 188 ASN A CA 1
ATOM 1475 C C . ASN A 1 188 ? 7.323 12.001 -37.183 1.00 93.38 188 ASN A C 1
ATOM 1477 O O . ASN A 1 188 ? 7.378 11.682 -38.369 1.00 93.38 188 ASN A O 1
ATOM 1481 N N . VAL A 1 189 ? 8.327 12.622 -36.556 1.00 91.94 189 VAL A N 1
ATOM 1482 C CA . VAL A 1 189 ? 9.586 12.962 -37.229 1.00 91.94 189 VAL A CA 1
ATOM 1483 C C . VAL A 1 189 ? 10.305 11.701 -37.712 1.00 91.94 189 VAL A C 1
ATOM 1485 O O . VAL A 1 189 ? 10.705 11.655 -38.867 1.00 91.94 189 VAL A O 1
ATOM 1488 N N . ALA A 1 190 ? 10.366 10.635 -36.905 1.00 90.81 190 ALA A N 1
ATOM 1489 C CA . ALA A 1 190 ? 10.927 9.338 -37.316 1.00 90.81 190 ALA A CA 1
ATOM 1490 C C . ALA A 1 190 ? 10.282 8.787 -38.584 1.00 90.81 190 ALA A C 1
ATOM 1492 O O . ALA A 1 190 ? 10.944 8.279 -39.490 1.00 90.81 190 ALA A O 1
ATOM 1493 N N . SER A 1 191 ? 8.954 8.846 -38.608 1.00 93.31 191 SER A N 1
ATOM 1494 C CA . SER A 1 191 ? 8.148 8.308 -39.694 1.00 93.31 191 SER A CA 1
ATOM 1495 C C . SER A 1 191 ? 8.328 9.144 -40.955 1.00 93.31 191 SER A C 1
ATOM 1497 O O . SER A 1 191 ? 8.517 8.586 -42.034 1.00 93.31 191 SER A O 1
ATOM 1499 N N . LEU A 1 192 ? 8.360 10.471 -40.810 1.00 94.06 192 LEU A N 1
ATOM 1500 C CA . LEU A 1 192 ? 8.639 11.394 -41.902 1.00 94.06 192 LEU A CA 1
ATOM 1501 C C . LEU A 1 192 ? 10.052 11.197 -42.460 1.00 94.06 192 LEU A C 1
ATOM 1503 O O . LEU A 1 192 ? 10.197 11.019 -43.664 1.00 94.06 192 LEU A O 1
ATOM 1507 N N . GLU A 1 193 ? 11.077 11.143 -41.609 1.00 92.75 193 GLU A N 1
ATOM 1508 C CA . GLU A 1 193 ? 12.461 10.883 -42.022 1.00 92.75 193 GLU A CA 1
ATOM 1509 C C . GLU A 1 193 ? 12.593 9.548 -42.761 1.00 92.75 193 GLU A C 1
ATOM 1511 O O . GLU A 1 193 ? 13.278 9.465 -43.782 1.00 92.75 193 GLU A O 1
ATOM 1516 N N . ARG A 1 194 ? 11.915 8.496 -42.281 1.00 95.25 194 ARG A N 1
ATOM 1517 C CA . ARG A 1 194 ? 11.889 7.193 -42.956 1.00 95.25 194 ARG A CA 1
ATOM 1518 C C . ARG A 1 194 ? 11.233 7.291 -44.334 1.00 95.25 194 ARG A C 1
ATOM 1520 O O . ARG A 1 194 ? 11.776 6.735 -45.284 1.00 95.25 194 ARG A O 1
ATOM 1527 N N . ASN A 1 195 ? 10.110 7.997 -44.455 1.00 96.75 195 ASN A N 1
ATOM 1528 C CA . ASN A 1 195 ? 9.423 8.190 -45.735 1.00 96.75 195 ASN A CA 1
ATOM 1529 C C . ASN A 1 195 ? 10.267 9.015 -46.710 1.00 96.75 195 ASN A C 1
ATOM 1531 O O . ASN A 1 195 ? 10.439 8.608 -47.851 1.00 96.75 195 ASN A O 1
ATOM 1535 N N . MET A 1 196 ? 10.894 10.098 -46.247 1.00 96.56 196 MET A N 1
ATOM 1536 C CA . MET A 1 196 ? 11.800 10.904 -47.069 1.00 96.56 196 MET A CA 1
ATOM 1537 C C . MET A 1 196 ? 12.990 10.082 -47.576 1.00 96.56 196 MET A C 1
ATOM 1539 O O . MET A 1 196 ? 13.306 10.128 -48.764 1.00 96.56 196 MET A O 1
ATOM 1543 N N . LYS A 1 197 ? 13.620 9.279 -46.705 1.00 96.50 197 LYS A N 1
ATOM 1544 C CA . LYS A 1 197 ? 14.711 8.368 -47.096 1.00 96.50 197 LYS A CA 1
ATOM 1545 C C . LYS A 1 197 ? 14.236 7.299 -48.078 1.00 96.50 197 LYS A C 1
ATOM 1547 O O . LYS A 1 197 ? 14.957 6.980 -49.018 1.00 96.50 197 LYS A O 1
ATOM 1552 N N . LYS A 1 198 ? 13.030 6.761 -47.883 1.00 97.38 198 LYS A N 1
ATOM 1553 C CA . LYS A 1 198 ? 12.411 5.791 -48.794 1.00 97.38 198 LYS A CA 1
ATOM 1554 C C . LYS A 1 198 ? 12.175 6.401 -50.174 1.00 97.38 198 LYS A C 1
ATOM 1556 O O . LYS A 1 198 ? 12.544 5.788 -51.168 1.00 97.38 198 LYS A O 1
ATOM 1561 N N . ASP A 1 199 ? 11.613 7.600 -50.240 1.00 97.12 199 ASP A N 1
ATOM 1562 C CA . ASP A 1 199 ? 11.343 8.286 -51.503 1.00 97.12 199 ASP A CA 1
ATOM 1563 C C . ASP A 1 199 ? 12.640 8.658 -52.223 1.00 97.12 199 ASP A C 1
ATOM 1565 O O . ASP A 1 199 ? 12.744 8.482 -53.436 1.00 97.12 199 ASP A O 1
ATOM 1569 N N . GLN A 1 200 ? 13.655 9.113 -51.483 1.00 96.62 200 GLN A N 1
ATOM 1570 C CA . GLN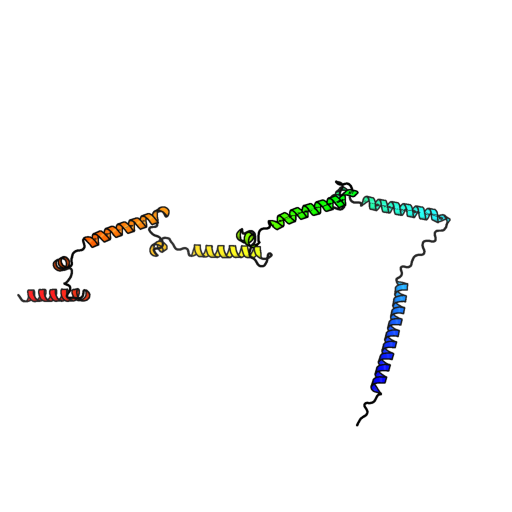 A 1 200 ? 14.982 9.384 -52.031 1.00 96.62 200 GLN A CA 1
ATOM 1571 C C . GLN A 1 200 ? 15.624 8.112 -52.595 1.00 96.62 200 GLN A C 1
ATOM 1573 O O . GLN A 1 200 ? 16.109 8.128 -53.724 1.00 96.62 200 GLN A O 1
ATOM 1578 N N . LEU A 1 201 ? 15.577 7.005 -51.849 1.00 96.81 201 LEU A N 1
ATOM 1579 C CA . LEU A 1 201 ? 16.087 5.716 -52.308 1.00 96.81 201 LEU A CA 1
ATOM 1580 C C . LEU A 1 201 ? 15.335 5.229 -53.551 1.00 96.81 201 LEU A C 1
ATOM 1582 O O . LEU A 1 201 ? 15.966 4.802 -54.511 1.00 96.81 201 LEU A O 1
ATOM 1586 N N . ASN A 1 202 ? 14.006 5.340 -53.568 1.00 96.44 202 ASN A N 1
ATOM 1587 C CA . ASN A 1 202 ? 13.188 4.955 -54.717 1.00 96.44 202 ASN A CA 1
ATOM 1588 C C . ASN A 1 202 ? 13.562 5.743 -55.976 1.00 96.44 202 ASN A C 1
ATOM 1590 O O . ASN A 1 202 ? 13.676 5.146 -57.045 1.00 96.44 202 ASN A O 1
ATOM 1594 N N . ARG A 1 203 ? 13.803 7.056 -55.861 1.00 95.06 203 ARG A N 1
ATOM 1595 C CA . ARG A 1 203 ? 14.291 7.872 -56.986 1.00 95.06 203 ARG A CA 1
ATOM 1596 C C . ARG A 1 203 ? 15.662 7.395 -57.458 1.00 95.06 203 ARG A C 1
ATOM 1598 O O . ARG A 1 203 ? 15.818 7.093 -58.632 1.00 95.06 203 ARG A O 1
ATOM 1605 N N . SER A 1 204 ? 16.620 7.219 -56.543 1.00 95.50 204 SER A N 1
ATOM 1606 C CA . SER A 1 204 ? 17.967 6.736 -56.887 1.00 95.50 204 SER A CA 1
ATOM 1607 C C . SER A 1 204 ? 17.980 5.344 -57.522 1.00 95.50 204 SER A C 1
ATOM 1609 O O . SER A 1 204 ? 18.848 5.055 -58.340 1.00 95.50 204 SER A O 1
ATOM 1611 N N . LEU A 1 205 ? 17.041 4.475 -57.147 1.00 94.00 205 LEU A N 1
ATOM 1612 C CA . LEU A 1 205 ? 16.885 3.155 -57.756 1.00 94.00 205 LEU A CA 1
ATOM 1613 C C . LEU A 1 205 ? 16.172 3.210 -59.112 1.00 94.00 205 LEU A C 1
ATOM 1615 O O . LEU A 1 205 ? 16.449 2.362 -59.953 1.00 94.00 205 LEU A O 1
ATOM 1619 N N . SER A 1 206 ? 15.282 4.183 -59.323 1.00 93.06 206 SER A N 1
ATOM 1620 C CA . SER A 1 206 ? 14.590 4.383 -60.605 1.00 93.06 206 SER A CA 1
ATOM 1621 C C . SER A 1 206 ? 15.524 4.969 -61.662 1.00 93.06 206 SER A C 1
ATOM 1623 O O . SER A 1 206 ? 15.508 4.526 -62.803 1.00 93.06 206 SER A O 1
ATOM 1625 N N . ASP A 1 207 ? 16.397 5.896 -61.263 1.00 92.25 207 ASP A N 1
ATOM 1626 C CA . ASP A 1 207 ? 17.420 6.500 -62.128 1.00 92.25 207 ASP A CA 1
ATOM 1627 C C . ASP A 1 207 ? 18.695 5.641 -62.218 1.00 92.25 207 ASP A C 1
ATOM 1629 O O . ASP A 1 207 ? 19.766 6.119 -62.606 1.00 92.25 207 ASP A O 1
ATOM 1633 N N . ARG A 1 208 ? 18.622 4.372 -61.801 1.00 92.06 208 ARG A N 1
ATOM 1634 C CA . ARG A 1 208 ? 19.774 3.476 -61.803 1.00 92.06 208 ARG A CA 1
ATOM 1635 C C . ARG A 1 208 ? 20.212 3.226 -63.254 1.00 92.06 208 ARG A C 1
ATOM 1637 O O . ARG A 1 208 ? 19.411 2.715 -64.030 1.00 92.06 208 ARG A O 1
ATOM 1644 N N . PRO A 1 209 ? 21.477 3.510 -63.618 1.00 89.38 209 PRO A N 1
ATOM 1645 C CA . PRO A 1 209 ? 21.972 3.223 -64.957 1.00 89.38 209 PRO A CA 1
ATOM 1646 C C . PRO A 1 209 ? 21.940 1.725 -65.250 1.00 89.38 209 PRO A C 1
ATOM 1648 O O . PRO A 1 209 ? 22.346 0.916 -64.406 1.00 89.38 209 PRO A O 1
ATOM 1651 N N . ASP A 1 210 ? 21.510 1.382 -66.461 1.00 89.31 210 ASP A N 1
ATOM 1652 C CA . ASP A 1 210 ? 21.574 0.017 -66.966 1.00 89.31 210 ASP A CA 1
ATOM 1653 C C . ASP A 1 210 ? 23.024 -0.461 -67.102 1.00 89.31 210 ASP A C 1
ATOM 1655 O O . ASP A 1 210 ? 23.978 0.319 -67.209 1.00 89.31 210 ASP A O 1
ATOM 1659 N N . GLU A 1 211 ? 23.191 -1.781 -67.120 1.00 85.69 211 GLU A N 1
ATOM 1660 C CA . GLU A 1 211 ? 24.499 -2.434 -67.171 1.00 85.69 211 GLU A CA 1
ATOM 1661 C C . GLU A 1 211 ? 25.348 -1.977 -68.367 1.00 85.69 211 GLU A C 1
ATOM 1663 O O . GLU A 1 211 ? 26.547 -1.733 -68.230 1.00 85.69 211 GLU A O 1
ATOM 1668 N N . SER A 1 212 ? 24.719 -1.801 -69.531 1.00 85.44 212 SER A N 1
ATOM 1669 C CA . SER A 1 212 ? 25.374 -1.322 -70.753 1.00 85.44 212 SER A CA 1
ATOM 1670 C C . SER A 1 212 ? 26.019 0.050 -70.568 1.00 85.44 212 SER A C 1
ATOM 1672 O O . SER A 1 212 ? 27.173 0.249 -70.948 1.00 85.44 212 SER A O 1
ATOM 1674 N N . VAL A 1 213 ? 25.314 0.967 -69.907 1.00 87.88 213 VAL A N 1
ATOM 1675 C CA . VAL A 1 213 ? 25.789 2.325 -69.622 1.00 87.88 213 VAL A CA 1
ATOM 1676 C C . VAL A 1 213 ? 26.969 2.291 -68.649 1.00 87.88 213 VAL A C 1
ATOM 1678 O O . VAL A 1 213 ? 27.922 3.058 -68.783 1.00 87.88 213 VAL A O 1
ATOM 1681 N N . LEU A 1 214 ? 26.951 1.385 -67.671 1.00 86.94 214 LEU A N 1
ATOM 1682 C CA . LEU A 1 214 ? 28.050 1.227 -66.714 1.00 86.94 214 LEU A CA 1
ATOM 1683 C C . LEU A 1 214 ? 29.305 0.604 -67.347 1.00 86.94 214 LEU A C 1
ATOM 1685 O O . LEU A 1 214 ? 30.418 0.963 -66.948 1.00 86.94 214 LEU A O 1
ATOM 1689 N N . MET A 1 215 ? 29.139 -0.288 -68.330 1.00 83.50 215 MET A N 1
ATOM 1690 C CA . MET A 1 215 ? 30.240 -0.828 -69.137 1.00 83.50 215 MET A CA 1
ATOM 1691 C C . MET A 1 215 ? 30.872 0.254 -70.015 1.00 83.50 215 MET A C 1
ATOM 1693 O O . MET A 1 215 ? 32.093 0.402 -70.018 1.00 83.50 215 MET A O 1
ATOM 1697 N N . GLU A 1 216 ? 30.054 1.063 -70.692 1.00 86.25 216 GLU A N 1
ATOM 1698 C CA . GLU A 1 216 ? 30.528 2.179 -71.521 1.00 86.25 216 GLU A CA 1
ATOM 1699 C C . GLU A 1 216 ? 31.278 3.230 -70.689 1.00 86.25 216 GLU A C 1
ATOM 1701 O O . GLU A 1 216 ? 32.339 3.713 -71.080 1.00 86.25 216 GLU A O 1
ATOM 1706 N N . GLN A 1 217 ? 30.792 3.516 -69.478 1.00 86.62 217 GLN A N 1
ATOM 1707 C CA . GLN A 1 217 ? 31.471 4.395 -68.522 1.00 86.62 217 GLN A CA 1
ATOM 1708 C C . GLN A 1 217 ? 32.718 3.762 -67.872 1.00 86.62 217 GLN A C 1
ATOM 1710 O O . GLN A 1 217 ? 33.353 4.399 -67.027 1.00 86.62 217 GLN A O 1
ATOM 1715 N N . GLY A 1 218 ? 33.069 2.515 -68.208 1.00 80.31 218 GLY A N 1
ATOM 1716 C CA . GLY A 1 218 ? 34.242 1.809 -67.678 1.00 80.31 218 GLY A CA 1
ATOM 1717 C C . GLY A 1 218 ? 34.180 1.519 -66.172 1.00 80.31 218 GLY A C 1
ATOM 1718 O O . GLY A 1 218 ? 35.221 1.340 -65.523 1.00 80.31 218 GLY A O 1
ATOM 1719 N N . LYS A 1 219 ? 32.969 1.520 -65.599 1.00 81.75 219 LYS A N 1
ATOM 1720 C CA . LYS A 1 219 ? 32.707 1.288 -64.169 1.00 81.75 219 LYS A CA 1
ATOM 1721 C C . LYS A 1 219 ? 32.512 -0.189 -63.836 1.00 81.75 219 LYS A C 1
ATOM 1723 O O . LYS A 1 219 ? 32.674 -0.554 -62.676 1.00 81.75 219 LYS A O 1
ATOM 1728 N N . MET A 1 220 ? 32.208 -1.022 -64.829 1.00 78.75 220 MET A N 1
ATOM 1729 C CA . MET A 1 220 ? 32.141 -2.478 -64.693 1.00 78.75 220 MET A CA 1
ATOM 1730 C C . MET A 1 220 ? 32.601 -3.182 -65.973 1.00 78.75 220 MET A C 1
ATOM 1732 O O . MET A 1 220 ? 32.450 -2.636 -67.063 1.00 78.75 220 MET A O 1
ATOM 1736 N N . MET A 1 221 ? 33.144 -4.392 -65.831 1.00 72.44 221 MET A N 1
ATOM 1737 C CA . MET A 1 221 ? 33.402 -5.309 -66.951 1.00 72.44 221 MET A CA 1
ATOM 1738 C C . MET A 1 221 ? 32.220 -6.285 -67.052 1.00 72.44 221 MET A C 1
ATOM 1740 O O . MET A 1 221 ? 31.664 -6.665 -66.021 1.00 72.44 221 MET A O 1
ATOM 1744 N N . GLY A 1 222 ? 31.783 -6.622 -68.268 1.00 69.94 222 GLY A N 1
ATOM 1745 C CA . GLY A 1 222 ? 30.515 -7.325 -68.514 1.00 69.94 222 GLY A CA 1
ATOM 1746 C C . GLY A 1 222 ? 30.359 -8.693 -67.834 1.00 69.94 222 GLY A C 1
ATOM 1747 O O . GLY A 1 222 ? 31.303 -9.265 -67.291 1.00 69.94 222 GLY A O 1
ATOM 1748 N N . HIS A 1 223 ? 29.143 -9.240 -67.914 1.00 68.69 223 HIS A N 1
ATOM 1749 C CA . HIS A 1 223 ? 28.640 -10.430 -67.200 1.00 68.69 223 HIS A CA 1
ATOM 1750 C C . HIS A 1 223 ? 29.465 -11.731 -67.270 1.00 68.69 223 HIS A C 1
ATOM 1752 O O . HIS A 1 223 ? 29.146 -12.694 -66.576 1.00 68.69 223 HIS A O 1
ATOM 1758 N N . GLN A 1 224 ? 30.504 -11.806 -68.102 1.00 69.56 224 GLN A N 1
ATOM 1759 C CA . GLN A 1 224 ? 31.317 -13.015 -68.260 1.00 69.56 224 GLN A CA 1
ATOM 1760 C C . GLN A 1 224 ? 32.349 -13.207 -67.138 1.00 69.56 224 GLN A C 1
ATOM 1762 O O . GLN A 1 224 ? 32.993 -14.254 -67.081 1.00 69.56 224 GLN A O 1
ATOM 1767 N N . MET A 1 225 ? 32.508 -12.237 -66.229 1.00 70.00 225 MET A N 1
ATOM 1768 C CA . MET A 1 225 ? 33.472 -12.318 -65.130 1.00 70.00 225 MET A CA 1
ATOM 1769 C C . MET A 1 225 ? 32.871 -11.941 -63.781 1.00 70.00 225 MET A C 1
ATOM 1771 O O . MET A 1 225 ? 32.108 -10.985 -63.648 1.00 70.00 225 MET A O 1
ATOM 1775 N N . ALA A 1 226 ? 33.273 -12.684 -62.749 1.00 76.06 226 ALA A N 1
ATOM 1776 C CA . ALA A 1 226 ? 32.873 -12.421 -61.375 1.00 76.06 226 ALA A CA 1
ATOM 1777 C C . ALA A 1 226 ? 33.389 -11.052 -60.898 1.00 76.06 226 ALA A C 1
ATOM 1779 O O . ALA A 1 226 ? 34.532 -10.683 -61.170 1.00 76.06 226 ALA A O 1
ATOM 1780 N N . ALA A 1 227 ? 32.575 -10.331 -60.119 1.00 76.56 227 ALA A N 1
ATOM 1781 C CA . ALA A 1 227 ? 32.900 -8.995 -59.604 1.00 76.56 227 ALA A CA 1
ATOM 1782 C C . ALA A 1 227 ? 34.253 -8.929 -58.862 1.00 76.56 227 ALA A C 1
ATOM 1784 O O . ALA A 1 227 ? 34.948 -7.918 -58.917 1.00 76.56 227 ALA A O 1
ATOM 1785 N N . SER A 1 228 ? 34.661 -10.023 -58.212 1.00 83.19 228 SER A N 1
ATOM 1786 C CA . SER A 1 228 ? 35.947 -10.141 -57.515 1.00 83.19 228 SER A CA 1
ATOM 1787 C C . SER A 1 228 ? 37.172 -10.184 -58.441 1.00 83.19 228 SER A C 1
ATOM 1789 O O . SER A 1 228 ? 38.269 -9.865 -57.989 1.00 83.19 228 SER A O 1
ATOM 1791 N N . LEU A 1 229 ? 37.008 -10.549 -59.719 1.00 81.62 229 LEU A N 1
ATOM 1792 C CA . LEU A 1 229 ? 38.090 -10.704 -60.707 1.00 81.62 229 LEU A CA 1
ATOM 1793 C C . LEU A 1 229 ? 38.256 -9.486 -61.633 1.00 81.62 229 LEU A C 1
ATOM 1795 O O . LEU A 1 229 ? 39.281 -9.340 -62.303 1.00 81.62 229 LEU A O 1
ATOM 1799 N N . GLN A 1 230 ? 37.294 -8.564 -61.628 1.00 79.88 230 GLN A N 1
ATOM 1800 C CA . GLN A 1 230 ? 37.344 -7.333 -62.424 1.00 79.88 230 GLN A CA 1
ATOM 1801 C C . GLN A 1 230 ? 38.540 -6.411 -62.086 1.00 79.88 230 GLN A C 1
ATOM 1803 O O . GLN A 1 230 ? 39.146 -5.862 -63.010 1.00 79.88 230 GLN A O 1
ATOM 1808 N N . PRO A 1 231 ? 38.961 -6.235 -60.810 1.00 81.31 231 PRO A N 1
ATOM 1809 C CA . PRO A 1 231 ? 40.112 -5.386 -60.490 1.00 81.31 231 PRO A CA 1
ATOM 1810 C C . PRO A 1 231 ? 41.425 -5.935 -61.055 1.00 81.31 231 PRO A C 1
ATOM 1812 O O . PRO A 1 231 ? 42.276 -5.174 -61.521 1.00 81.31 231 PRO A O 1
ATOM 1815 N N . THR A 1 232 ? 41.595 -7.260 -61.013 1.00 82.44 232 THR A N 1
ATOM 1816 C CA . THR A 1 232 ? 42.792 -7.933 -61.528 1.00 82.44 232 THR A CA 1
ATOM 1817 C C . THR A 1 232 ? 42.881 -7.835 -63.041 1.00 82.44 232 THR A C 1
ATOM 1819 O O . THR A 1 232 ? 43.951 -7.552 -63.572 1.00 82.44 232 THR A O 1
ATOM 1822 N N . GLU A 1 233 ? 41.760 -7.976 -63.736 1.00 77.56 233 GLU A N 1
ATOM 1823 C CA . GLU A 1 233 ? 41.702 -7.834 -65.186 1.00 77.56 233 GLU A CA 1
ATOM 1824 C C . GLU A 1 233 ? 41.965 -6.393 -65.633 1.00 77.56 233 GLU A C 1
ATOM 1826 O O . GLU A 1 233 ? 42.806 -6.167 -66.499 1.00 77.56 233 GLU A O 1
ATOM 1831 N N . LYS A 1 234 ? 41.346 -5.397 -64.986 1.00 80.38 234 LYS A N 1
ATOM 1832 C CA . LYS A 1 234 ? 41.608 -3.980 -65.285 1.00 80.38 234 LYS A CA 1
ATOM 1833 C C . LYS A 1 234 ? 43.090 -3.632 -65.126 1.00 80.38 234 LYS A C 1
ATOM 1835 O O . LYS A 1 234 ? 43.640 -2.847 -65.898 1.00 80.38 234 LYS A O 1
ATOM 1840 N N . LYS A 1 235 ? 43.756 -4.230 -64.133 1.00 83.88 235 LYS A N 1
ATOM 1841 C CA . LYS A 1 235 ? 45.203 -4.092 -63.935 1.00 83.88 235 LYS A CA 1
ATOM 1842 C C . LYS A 1 235 ? 46.002 -4.741 -65.069 1.00 83.88 235 LYS A C 1
ATOM 1844 O O . LYS A 1 235 ? 46.971 -4.136 -65.520 1.00 83.88 235 LYS A O 1
ATOM 1849 N N . LEU A 1 236 ? 45.603 -5.926 -65.528 1.00 81.19 236 LEU A N 1
ATOM 1850 C CA . LEU A 1 236 ? 46.237 -6.611 -66.659 1.00 81.19 236 LEU A CA 1
ATOM 1851 C C . LEU A 1 236 ? 46.043 -5.838 -67.972 1.00 81.19 236 LEU A C 1
ATOM 1853 O O . LEU A 1 236 ? 47.024 -5.598 -68.667 1.00 81.19 236 LEU A O 1
ATOM 1857 N N . ASP A 1 237 ? 44.836 -5.357 -68.272 1.00 79.75 237 ASP A N 1
ATOM 1858 C CA . ASP A 1 237 ? 44.543 -4.562 -69.476 1.00 79.75 237 ASP A CA 1
ATOM 1859 C C . ASP A 1 237 ? 45.352 -3.252 -69.513 1.00 79.75 237 ASP A C 1
ATOM 1861 O O . ASP A 1 237 ? 45.928 -2.886 -70.539 1.00 79.75 237 ASP A O 1
ATOM 1865 N N . MET A 1 238 ? 45.509 -2.574 -68.368 1.00 83.12 238 MET A N 1
ATOM 1866 C CA . MET A 1 238 ? 46.415 -1.422 -68.266 1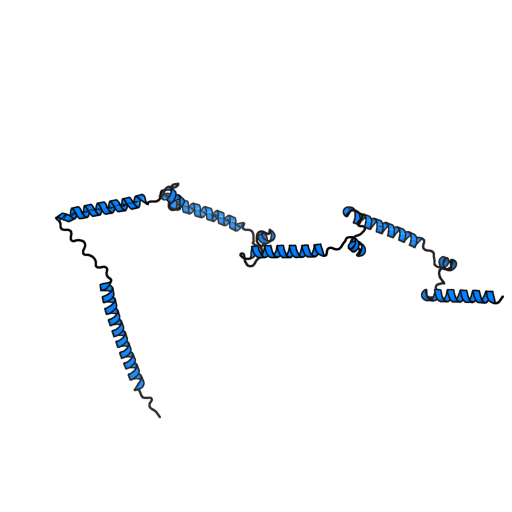.00 83.12 238 MET A CA 1
ATOM 1867 C C . MET A 1 238 ? 47.881 -1.796 -68.517 1.00 83.12 238 MET A C 1
ATOM 1869 O O . MET A 1 238 ? 48.593 -1.026 -69.162 1.00 83.12 238 MET A O 1
ATOM 1873 N N . GLN A 1 239 ? 48.353 -2.947 -68.024 1.00 83.50 239 GLN A N 1
ATOM 1874 C CA . GLN A 1 239 ? 49.722 -3.407 -68.289 1.00 83.50 239 GLN A CA 1
ATOM 1875 C C . GLN A 1 239 ? 49.935 -3.752 -69.767 1.00 83.50 239 GLN A C 1
ATOM 1877 O O . GLN A 1 239 ? 50.969 -3.384 -70.327 1.00 83.50 239 GLN A O 1
ATOM 1882 N N . PHE A 1 240 ? 48.954 -4.379 -70.422 1.00 79.38 240 PHE A N 1
ATOM 1883 C CA . PHE A 1 240 ? 48.990 -4.645 -71.861 1.00 79.38 240 PHE A CA 1
ATOM 1884 C C . PHE A 1 240 ? 48.986 -3.352 -72.681 1.00 79.38 240 PHE A C 1
ATOM 1886 O O . PHE A 1 240 ? 49.815 -3.190 -73.572 1.00 79.38 240 PHE A O 1
ATOM 1893 N N . LYS A 1 241 ? 48.140 -2.374 -72.342 1.00 80.75 241 LYS A N 1
ATOM 1894 C CA . LYS A 1 241 ? 48.140 -1.059 -73.008 1.00 80.75 241 LYS A CA 1
ATOM 1895 C C . LYS A 1 241 ? 49.455 -0.310 -72.814 1.00 80.75 241 LYS A C 1
ATOM 1897 O O . LYS A 1 241 ? 49.976 0.250 -73.772 1.00 80.75 241 LYS A O 1
ATOM 1902 N N . LYS A 1 242 ? 50.016 -0.320 -71.601 1.00 81.25 242 LYS A N 1
ATOM 1903 C CA . LYS A 1 242 ? 51.294 0.342 -71.304 1.00 81.25 242 LYS A CA 1
ATOM 1904 C C . LYS A 1 242 ? 52.456 -0.288 -72.078 1.00 81.25 242 LYS A C 1
ATOM 1906 O O . LYS A 1 242 ? 53.190 0.427 -72.750 1.00 81.25 242 LYS A O 1
ATOM 1911 N N . SER A 1 243 ? 52.577 -1.613 -72.039 1.00 78.06 243 SER A N 1
ATOM 1912 C CA . SER A 1 243 ? 53.614 -2.339 -72.788 1.00 78.06 243 SER A CA 1
ATOM 1913 C C . SER A 1 243 ? 53.453 -2.200 -74.306 1.00 78.06 243 SER A C 1
ATOM 1915 O O . SER A 1 243 ? 54.447 -2.110 -75.019 1.00 78.06 243 SER A O 1
ATOM 1917 N N . SER A 1 244 ? 52.220 -2.087 -74.807 1.00 74.44 244 SER A N 1
ATOM 1918 C CA . SER A 1 244 ? 51.950 -1.859 -76.230 1.00 74.44 244 SER A CA 1
ATOM 1919 C C . SER A 1 244 ? 52.277 -0.435 -76.706 1.00 74.44 244 SER A C 1
ATOM 1921 O O . SER A 1 244 ? 52.482 -0.242 -77.903 1.00 74.44 244 SER A O 1
ATOM 1923 N N . VAL A 1 245 ? 52.322 0.555 -75.806 1.00 71.06 245 VAL A N 1
ATOM 1924 C CA . VAL A 1 245 ? 52.775 1.929 -76.102 1.00 71.06 245 VAL A CA 1
ATOM 1925 C C . VAL A 1 245 ? 54.301 2.040 -76.029 1.00 71.06 245 VAL A C 1
ATOM 1927 O O . VAL A 1 245 ? 54.880 2.810 -76.781 1.00 71.06 245 VAL A O 1
ATOM 1930 N N . GLU A 1 246 ? 54.961 1.249 -75.180 1.00 65.56 246 GLU A N 1
ATOM 1931 C CA . GLU A 1 246 ? 56.429 1.215 -75.050 1.00 65.56 246 GLU A CA 1
ATOM 1932 C C . GLU A 1 246 ? 57.141 0.456 -76.197 1.00 65.56 246 GLU A C 1
ATOM 1934 O O . GLU A 1 246 ? 58.360 0.542 -76.316 1.00 65.56 246 GLU A O 1
ATOM 1939 N N . GLN A 1 247 ? 56.408 -0.272 -77.053 1.00 56.56 247 GLN A N 1
ATOM 1940 C CA . GLN A 1 247 ? 56.944 -1.020 -78.209 1.00 56.56 247 GLN A CA 1
ATOM 1941 C C . GLN A 1 247 ? 56.753 -0.327 -79.579 1.00 56.56 247 GLN A C 1
ATOM 1943 O O . GLN A 1 247 ? 56.966 -0.956 -80.617 1.00 56.56 247 GLN A O 1
ATOM 1948 N N . LYS A 1 248 ? 56.360 0.952 -79.603 1.00 48.72 248 LYS A N 1
ATOM 1949 C CA . LYS A 1 248 ? 56.311 1.806 -80.804 1.00 48.72 248 LYS A CA 1
ATOM 1950 C C . LYS A 1 248 ? 57.323 2.936 -80.695 1.00 48.72 248 LYS A C 1
ATOM 1952 O O . LYS A 1 248 ? 57.881 3.292 -81.754 1.00 48.72 248 LYS A O 1
#

Sequence (248 aa):
MDLISPKLVRTNLTFISSSLLFIFYLLYTVEQRVAKLESSLKPEERPAPVIAPALQAKAHDLEREMKKDSVHAELEKRHSVEEMESKGFISTSVAPSLASRVKSVEKEMKKDSLHRELDHRSDPSALEERGILRNSDSSVLASRMVELEHNMKKDAVNRGLKERSDMNTLVEAGIQMNPSIAPSIRANVASLERNMKKDQLNRSLSDRPDESVLMEQGKMMGHQMAASLQPTEKKLDMQFKKSSVEQK

pLDDT: mean 83.7, std 13.58, range [36.47, 98.0]

Foldseek 3Di:
DDDPDPPPVVVVVVVVVVVVVVVVVVVVVVVVVVVVVVVVPPPPPPPPPPQPPVCPVVVVVVVVVVVVVVVVVVVVVDDDPVVCVVVVNDDPPDDPVCPVVVVVVVVVVVVVVVVVCVVVDDDLVVCVVVVNDPPDPDPVCVVVVVVVVVVVVVVVVVVCVVVPDDPVVCVVVVNDDDPVDDPVCRVVVVVVVVVVVVVVVVVCVVPPDDPVVCVVVVNDDDPPDDPVCGVVVVVVVVVVVVVVVVVD

Radius of gyration: 58.68 Å; chains: 1; bounding box: 97×103×165 Å